Protein AF-W2N9M9-F1 (afdb_monomer)

InterPro domains:
  IPR059861 BZIP transcription factor, 1 C-terminal domain [PF27643] (113-166)

Solvent-accessible surface area (backbone atoms only — not comparable to full-atom values): 10444 Å² total; per-residue (Å²): 139,84,82,80,78,59,73,66,58,60,53,52,51,52,52,51,52,50,51,51,51,51,52,51,50,55,53,50,50,54,53,50,50,51,50,51,52,52,51,51,51,50,56,50,50,53,52,51,50,52,49,52,54,48,53,56,49,54,51,52,50,54,53,50,52,52,51,50,54,53,46,52,56,51,50,54,50,50,53,52,52,50,53,52,51,52,51,52,50,53,50,52,51,50,52,50,51,54,54,71,71,48,80,89,60,54,74,64,54,52,51,50,50,52,52,56,48,48,51,66,63,37,67,82,46,86,46,82,95,46,38,75,57,44,47,51,50,49,58,74,72,46,50,75,77,39,73,58,98,90,42,64,24,38,66,46,51,49,50,50,54,52,50,51,46,60,55,50,63,75,62,64,75,65,78,77,72,79,74,78,72,133

Sequence (182 aa):
MAVVATPDCCFQELQSALAQAKAQVVATTNVVEKRAVRAMKKRLQDRLYQRKHRAKREYKIRSLEHDVQTLETKIARLYLDLNRRKAAVANAETQRQQQLQRPNGSLQDHARSLVMQFFRVYQNGYSLPFSGLQERFLRSILTTDVEGVDLRGADAFVQQWRLYDQHFAQYVLEPQIWKTQD

Secondary structure (DSSP, 8-state):
------HHHHHHHHHHHHHHHHHHHHHHHHHHHHHHHHHHHHHHHHHHHHHHHHHHHHHHHHHHHHHHHHHHHHHHHHHHHHHHHHHHHHHHHHHHHHHHHS-S--HHHHHHHHHHHHHHHSBTBS-GGGHHHHHHHHHHHS-TT-B-SS-BSHHHHHHHHHHHHHHHHHTT----------

pLDDT: mean 81.27, std 15.58, range [38.25, 98.5]

Structure (mmCIF, N/CA/C/O backbone):
data_AF-W2N9M9-F1
#
_entry.id   AF-W2N9M9-F1
#
loop_
_atom_site.group_PDB
_atom_site.id
_atom_site.type_symbol
_atom_site.label_atom_id
_atom_site.label_alt_id
_atom_site.label_comp_id
_atom_site.label_asym_id
_atom_site.label_entity_id
_atom_site.label_seq_id
_atom_site.pdbx_PDB_ins_code
_atom_site.Cartn_x
_atom_site.Cartn_y
_atom_site.Cartn_z
_atom_site.occupancy
_atom_site.B_iso_or_equiv
_atom_site.auth_seq_id
_atom_site.auth_comp_id
_atom_site.auth_asym_id
_atom_site.auth_atom_id
_atom_site.pdbx_PDB_model_num
ATOM 1 N N . MET A 1 1 ? 69.751 8.094 -89.895 1.00 38.25 1 MET A N 1
ATOM 2 C CA . MET A 1 1 ? 68.553 7.250 -90.080 1.00 38.25 1 MET A CA 1
ATOM 3 C C . MET A 1 1 ? 67.502 7.710 -89.086 1.00 38.25 1 MET A C 1
ATOM 5 O O . MET A 1 1 ? 67.652 7.441 -87.904 1.00 38.25 1 MET A O 1
ATOM 9 N N . ALA A 1 2 ? 66.521 8.493 -89.534 1.00 41.75 2 ALA A N 1
ATOM 10 C CA . ALA A 1 2 ? 65.407 8.927 -88.695 1.00 41.75 2 ALA A CA 1
ATOM 11 C C . ALA A 1 2 ? 64.256 7.941 -88.915 1.00 41.75 2 ALA A C 1
ATOM 13 O O . ALA A 1 2 ? 63.704 7.872 -90.011 1.00 41.75 2 ALA A O 1
ATOM 14 N N . VAL A 1 3 ? 63.964 7.120 -87.906 1.00 48.75 3 VAL A N 1
ATOM 15 C CA . VAL A 1 3 ? 62.831 6.193 -87.937 1.00 48.75 3 VAL A CA 1
ATOM 16 C C . VAL A 1 3 ? 61.566 7.034 -87.801 1.00 48.75 3 VAL A C 1
ATOM 18 O O . VAL A 1 3 ? 61.303 7.609 -86.747 1.00 48.75 3 VAL A O 1
ATOM 21 N N . VAL A 1 4 ? 60.824 7.157 -88.899 1.00 49.50 4 VAL A N 1
ATOM 22 C CA . VAL A 1 4 ? 59.497 7.773 -88.927 1.00 49.50 4 VAL A CA 1
ATOM 23 C C . VAL A 1 4 ? 58.569 6.848 -88.148 1.00 49.50 4 VAL A C 1
ATOM 25 O O . VAL A 1 4 ? 58.193 5.785 -88.636 1.00 49.50 4 VAL A O 1
ATOM 28 N N . ALA A 1 5 ? 58.260 7.218 -86.906 1.00 52.81 5 ALA A N 1
ATOM 29 C CA . ALA A 1 5 ? 57.258 6.525 -86.114 1.00 52.81 5 ALA A CA 1
ATOM 30 C C . AL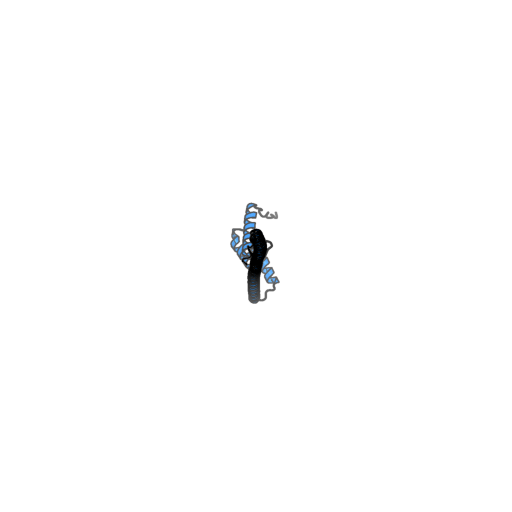A A 1 5 ? 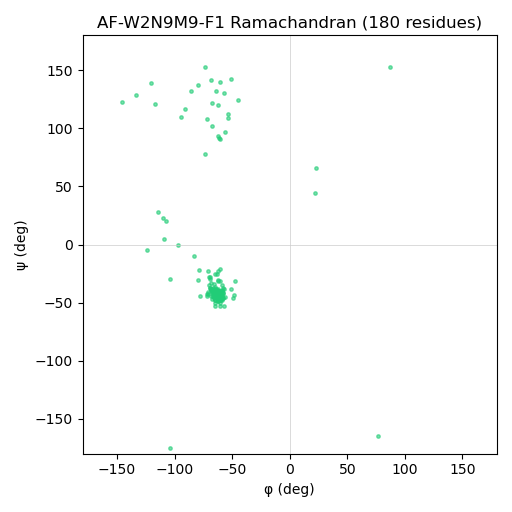55.904 6.649 -86.826 1.00 52.81 5 ALA A C 1
ATOM 32 O O . ALA A 1 5 ? 55.418 7.750 -87.088 1.00 52.81 5 ALA A O 1
ATOM 33 N N . THR A 1 6 ? 55.323 5.507 -87.185 1.00 54.84 6 THR A N 1
ATOM 34 C CA . THR A 1 6 ? 54.016 5.422 -87.834 1.00 54.84 6 THR A CA 1
ATOM 35 C C . THR A 1 6 ? 52.923 5.944 -86.891 1.00 54.84 6 THR A C 1
ATOM 37 O O . THR A 1 6 ? 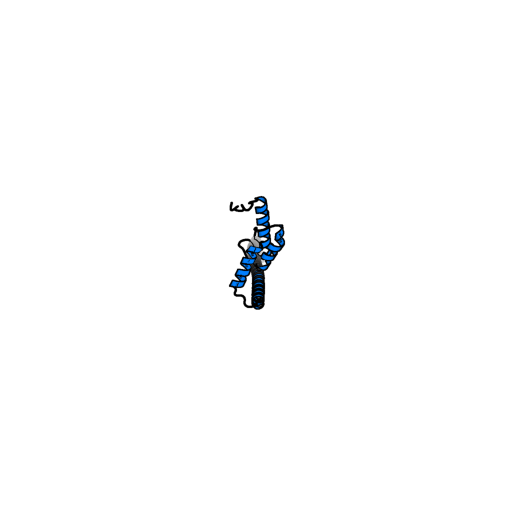52.876 5.508 -85.736 1.00 54.84 6 THR A O 1
ATOM 40 N N . PRO A 1 7 ? 52.022 6.830 -87.358 1.00 56.97 7 PRO A N 1
ATOM 41 C CA . PRO A 1 7 ? 51.008 7.487 -86.523 1.00 56.97 7 PRO A CA 1
ATOM 42 C C . PRO A 1 7 ? 50.031 6.514 -85.837 1.00 56.97 7 PRO A C 1
ATOM 44 O O . PRO A 1 7 ? 49.472 6.842 -84.791 1.00 56.97 7 PRO A O 1
ATOM 47 N N . ASP A 1 8 ? 49.892 5.294 -86.359 1.00 58.53 8 ASP A N 1
ATOM 48 C CA . ASP A 1 8 ? 49.025 4.253 -85.797 1.00 58.53 8 ASP A CA 1
ATOM 49 C C . ASP A 1 8 ? 49.531 3.687 -84.457 1.00 58.53 8 ASP A C 1
ATOM 51 O O . ASP A 1 8 ? 48.730 3.294 -83.607 1.00 58.53 8 ASP A O 1
ATOM 55 N N . CYS A 1 9 ? 50.848 3.705 -84.211 1.00 58.50 9 CYS A N 1
ATOM 56 C CA . CYS A 1 9 ? 51.425 3.142 -82.985 1.00 58.50 9 CYS A CA 1
ATOM 57 C C . CY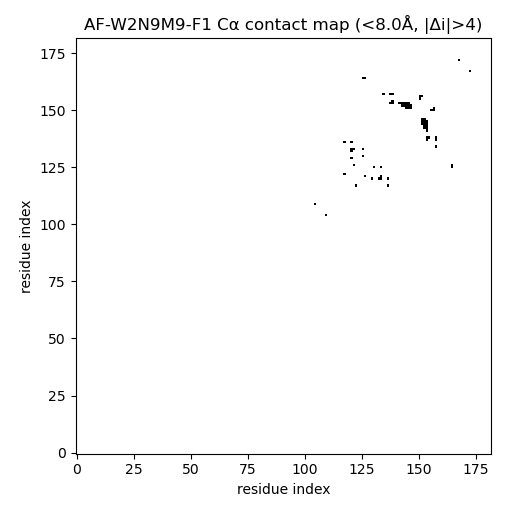S A 1 9 ? 51.107 4.012 -81.756 1.00 58.50 9 CYS A C 1
ATOM 59 O O . CYS A 1 9 ? 50.683 3.502 -80.718 1.00 58.50 9 CYS A O 1
ATOM 61 N N . CYS A 1 10 ? 51.209 5.340 -81.894 1.00 60.34 10 CYS A N 1
ATOM 62 C CA . CYS A 1 10 ? 50.848 6.272 -80.820 1.00 60.34 10 CYS A CA 1
ATOM 63 C C . CYS A 1 10 ? 49.349 6.231 -80.496 1.00 60.34 10 CYS A C 1
ATOM 65 O O . CYS A 1 10 ? 48.957 6.382 -79.339 1.00 60.34 10 CYS A O 1
ATOM 67 N N . PHE A 1 11 ? 48.494 6.010 -81.496 1.00 69.19 11 PHE A N 1
ATOM 68 C CA . PHE A 1 11 ? 47.055 5.904 -81.275 1.00 69.19 11 PHE A CA 1
ATOM 69 C C . PHE A 1 11 ? 46.686 4.640 -80.481 1.00 69.19 11 PHE A C 1
ATOM 71 O O . PHE A 1 11 ? 45.860 4.699 -79.567 1.00 69.19 11 PHE A O 1
ATOM 78 N N . GLN A 1 12 ? 47.340 3.510 -80.761 1.00 75.06 12 GLN A N 1
ATOM 79 C CA . GLN A 1 12 ? 47.109 2.249 -80.052 1.00 75.06 12 GLN A CA 1
ATOM 80 C C . GLN A 1 12 ? 47.626 2.275 -78.600 1.00 75.06 12 GLN A C 1
ATOM 82 O O . GLN A 1 12 ? 46.981 1.732 -77.695 1.00 75.06 12 GLN A O 1
ATOM 87 N N . GLU A 1 13 ? 48.740 2.963 -78.344 1.00 75.06 13 GLU A N 1
ATOM 88 C CA . GLU A 1 13 ? 49.244 3.222 -76.989 1.00 75.06 13 GLU A CA 1
ATOM 89 C C . GLU A 1 13 ? 48.288 4.108 -76.183 1.00 75.06 13 GLU A C 1
ATOM 91 O O . GLU A 1 13 ? 47.969 3.790 -75.036 1.00 75.06 13 GLU A O 1
ATOM 96 N N . LEU A 1 14 ? 47.750 5.168 -76.797 1.00 75.62 14 LEU A N 1
ATOM 97 C CA . LEU A 1 14 ? 46.754 6.040 -76.167 1.00 75.62 14 LEU A CA 1
ATOM 98 C C . LEU A 1 14 ? 45.463 5.288 -75.825 1.00 75.62 14 LEU A C 1
ATOM 100 O O . LEU A 1 14 ? 44.918 5.466 -74.734 1.00 75.62 14 LEU A O 1
ATOM 104 N N . GLN A 1 15 ? 44.985 4.412 -76.713 1.00 80.06 15 GLN A N 1
ATOM 105 C CA . GLN A 1 15 ? 43.820 3.568 -76.431 1.00 80.06 15 GLN A CA 1
ATOM 106 C C . GLN A 1 15 ? 44.079 2.584 -75.285 1.00 80.06 15 GLN A C 1
ATOM 108 O O . GLN A 1 15 ? 43.217 2.402 -74.421 1.00 80.06 15 GLN A O 1
ATOM 113 N N . SER A 1 16 ? 45.272 1.989 -75.241 1.00 78.81 16 SER A N 1
ATOM 114 C CA . SER A 1 16 ? 45.671 1.056 -74.183 1.00 78.81 16 SER A CA 1
ATOM 115 C C . SER A 1 16 ? 45.802 1.759 -72.828 1.00 78.81 16 SER A C 1
ATOM 117 O O . SER A 1 16 ? 45.265 1.278 -71.827 1.00 78.81 16 SER A O 1
ATOM 119 N N . ALA A 1 17 ? 46.424 2.941 -72.796 1.00 79.75 17 ALA A N 1
ATOM 120 C CA . ALA A 1 17 ? 46.526 3.777 -71.601 1.00 79.75 17 ALA A CA 1
ATOM 121 C C . ALA A 1 17 ? 45.143 4.226 -71.101 1.00 79.75 17 ALA A C 1
ATOM 123 O O . ALA A 1 17 ? 44.863 4.194 -69.902 1.00 79.75 17 ALA A O 1
ATOM 124 N N . LEU A 1 18 ? 44.236 4.576 -72.015 1.00 82.69 18 LEU A N 1
ATOM 125 C CA . LEU A 1 18 ? 42.866 4.963 -71.687 1.00 82.69 18 LEU A CA 1
ATOM 126 C C . LEU A 1 18 ? 42.044 3.785 -71.141 1.00 82.69 18 LEU A C 1
ATOM 128 O O . LEU A 1 18 ? 41.273 3.962 -70.195 1.00 82.69 18 LEU A O 1
ATOM 132 N N . ALA A 1 19 ? 42.216 2.577 -71.683 1.00 83.56 19 ALA A N 1
ATOM 133 C CA . ALA A 1 19 ? 41.579 1.368 -71.163 1.00 83.56 19 ALA A CA 1
ATOM 134 C C . ALA A 1 19 ? 42.087 1.012 -69.754 1.00 83.56 19 ALA A C 1
ATOM 136 O O . ALA A 1 19 ? 41.284 0.705 -68.868 1.00 83.56 19 ALA A O 1
ATOM 137 N N . GLN A 1 20 ? 43.396 1.125 -69.515 1.00 82.75 20 GLN A N 1
ATOM 138 C CA . GLN A 1 20 ? 43.995 0.919 -68.193 1.00 82.75 20 GLN A CA 1
ATOM 139 C C . GLN A 1 20 ? 43.522 1.967 -67.179 1.00 82.75 20 GLN A C 1
ATOM 141 O O . GLN A 1 20 ? 43.113 1.604 -66.075 1.00 82.75 20 GLN A O 1
ATOM 146 N N . ALA A 1 21 ? 43.477 3.246 -67.564 1.00 77.06 21 ALA A N 1
ATOM 147 C CA . ALA A 1 21 ? 42.958 4.318 -66.717 1.00 77.06 21 ALA A CA 1
ATOM 148 C C . ALA A 1 21 ? 41.486 4.082 -66.345 1.00 77.06 21 ALA A C 1
ATOM 150 O O . ALA A 1 21 ? 41.114 4.193 -65.176 1.00 77.06 21 ALA A O 1
ATOM 151 N N . LYS A 1 22 ? 40.648 3.667 -67.306 1.00 81.75 22 LYS A N 1
ATOM 152 C CA . LYS A 1 22 ? 39.248 3.294 -67.042 1.00 81.75 22 LYS A CA 1
ATOM 153 C C . LYS A 1 22 ? 39.140 2.123 -66.064 1.00 81.75 22 LYS A C 1
ATOM 155 O O . LYS A 1 22 ? 38.362 2.203 -65.116 1.00 81.75 22 LYS A O 1
ATOM 160 N N . ALA A 1 23 ? 39.927 1.063 -66.250 1.00 81.19 23 ALA A N 1
ATOM 161 C CA . ALA A 1 23 ? 39.924 -0.091 -65.350 1.00 81.19 23 ALA A CA 1
ATOM 162 C C . ALA A 1 23 ? 40.371 0.283 -63.924 1.00 81.19 23 ALA A C 1
ATOM 164 O O . ALA A 1 23 ? 39.769 -0.161 -62.944 1.00 81.19 23 ALA A O 1
ATOM 165 N N . GLN A 1 24 ? 41.378 1.150 -63.798 1.00 77.44 24 GLN A N 1
ATOM 166 C CA . GLN A 1 24 ? 41.886 1.631 -62.514 1.00 77.44 24 GLN A CA 1
ATOM 167 C C . GLN A 1 24 ? 40.874 2.536 -61.793 1.00 77.44 24 GLN A C 1
ATOM 169 O O . GLN A 1 24 ? 40.671 2.392 -60.584 1.00 77.44 24 GLN A O 1
ATOM 174 N N . VAL A 1 25 ? 40.176 3.415 -62.519 1.00 75.38 25 VAL A N 1
ATOM 175 C CA . VAL A 1 25 ? 39.080 4.228 -61.965 1.00 75.38 25 VAL A CA 1
ATOM 176 C C . VAL A 1 25 ? 37.943 3.330 -61.478 1.00 75.38 25 VAL A C 1
ATOM 178 O O . VAL A 1 25 ? 37.527 3.439 -60.331 1.00 75.38 25 VAL A O 1
ATOM 181 N N . VAL A 1 26 ? 37.496 2.360 -62.278 1.00 80.12 26 VAL A N 1
ATOM 182 C CA . VAL A 1 26 ? 36.429 1.428 -61.868 1.00 80.12 26 VAL A CA 1
ATOM 183 C C . VAL A 1 26 ? 36.829 0.612 -60.631 1.00 80.12 26 VAL A C 1
ATOM 185 O O . VAL A 1 26 ? 36.030 0.453 -59.704 1.00 80.12 26 VAL A O 1
ATOM 188 N N . ALA A 1 27 ? 38.069 0.121 -60.572 1.00 76.19 27 ALA A N 1
ATOM 189 C CA . ALA A 1 27 ? 38.565 -0.635 -59.425 1.00 76.19 27 ALA A CA 1
ATOM 190 C C . ALA A 1 27 ? 38.644 0.225 -58.151 1.00 76.19 27 ALA A C 1
ATOM 192 O O . ALA A 1 27 ? 38.239 -0.224 -57.075 1.00 76.19 27 ALA A O 1
ATOM 193 N N . THR A 1 28 ? 39.119 1.467 -58.262 1.00 76.06 28 THR A N 1
ATOM 194 C CA . THR A 1 28 ? 39.213 2.390 -57.121 1.00 76.06 28 THR A CA 1
ATOM 195 C C . THR A 1 28 ? 37.834 2.813 -56.621 1.00 76.06 28 THR A C 1
ATOM 197 O O . THR A 1 28 ? 37.591 2.727 -55.415 1.00 76.06 28 THR A O 1
ATOM 200 N N . THR A 1 29 ? 36.897 3.145 -57.513 1.00 77.31 29 THR A N 1
ATOM 201 C CA . THR A 1 29 ? 35.509 3.472 -57.151 1.00 77.31 29 THR A CA 1
ATOM 202 C C . THR A 1 29 ? 34.829 2.304 -56.432 1.00 77.31 29 THR A C 1
ATOM 204 O O . THR A 1 29 ? 34.284 2.490 -55.346 1.00 77.31 29 THR A O 1
ATOM 207 N N . ASN A 1 30 ? 34.971 1.071 -56.930 1.00 87.19 30 ASN A N 1
ATOM 208 C CA . ASN A 1 30 ? 34.404 -0.127 -56.296 1.00 87.19 30 ASN A CA 1
ATOM 209 C C . ASN A 1 30 ? 34.968 -0.363 -54.876 1.00 87.19 30 ASN A C 1
ATOM 211 O O . ASN A 1 30 ? 34.241 -0.712 -53.941 1.00 87.19 30 ASN A O 1
ATOM 215 N N . VAL A 1 31 ? 36.270 -0.135 -54.669 1.00 89.25 31 VAL A N 1
ATOM 216 C CA . VAL A 1 31 ? 36.892 -0.237 -53.337 1.00 89.25 31 VAL A CA 1
ATOM 217 C C . VAL A 1 31 ? 36.388 0.861 -52.394 1.00 89.25 31 VAL A C 1
ATOM 219 O O . VAL A 1 31 ? 36.114 0.578 -51.222 1.00 89.25 31 VAL A O 1
ATOM 222 N N . VAL A 1 32 ? 36.244 2.096 -52.878 1.00 89.38 32 VAL A N 1
ATOM 223 C CA . VAL A 1 32 ? 35.736 3.232 -52.093 1.00 89.38 32 VAL A CA 1
ATOM 224 C C . VAL A 1 32 ? 34.273 3.019 -51.701 1.00 89.38 32 VAL A C 1
ATOM 226 O O . VAL A 1 32 ? 33.937 3.150 -50.522 1.00 89.38 32 VAL A O 1
ATOM 229 N N . GLU A 1 33 ? 33.424 2.589 -52.632 1.00 89.19 33 GLU A N 1
ATOM 230 C CA . GLU A 1 33 ? 32.018 2.258 -52.379 1.00 89.19 33 GLU A CA 1
ATOM 231 C C . GLU A 1 33 ? 31.881 1.135 -51.346 1.00 89.19 33 GLU A C 1
ATOM 233 O O . GLU A 1 33 ? 31.142 1.265 -50.367 1.00 89.19 33 GLU A O 1
ATOM 238 N N . LYS A 1 34 ? 32.669 0.058 -51.470 1.00 90.56 34 LYS A N 1
ATOM 239 C CA . LYS A 1 34 ? 32.697 -1.026 -50.473 1.00 90.56 34 LYS A CA 1
ATOM 240 C C . LYS A 1 34 ? 33.093 -0.529 -49.083 1.00 90.56 34 LYS A C 1
ATOM 242 O O . LYS A 1 34 ? 32.517 -0.975 -48.087 1.00 90.56 34 LYS A O 1
ATOM 247 N N . ARG A 1 35 ? 34.065 0.386 -48.981 1.00 92.25 35 ARG A N 1
ATOM 248 C CA . ARG A 1 35 ? 34.450 1.004 -47.698 1.00 92.25 35 ARG A CA 1
ATOM 249 C C . ARG A 1 35 ? 33.322 1.873 -47.140 1.00 92.25 35 ARG A C 1
ATOM 251 O O . ARG A 1 35 ? 33.025 1.760 -45.950 1.00 92.25 35 ARG A O 1
ATOM 258 N N . ALA A 1 36 ? 32.660 2.666 -47.981 1.00 92.69 36 ALA A N 1
ATOM 259 C CA . ALA A 1 36 ? 31.527 3.500 -47.585 1.00 92.69 36 ALA A CA 1
ATOM 260 C C . ALA A 1 36 ? 30.352 2.657 -47.059 1.00 92.69 36 ALA A C 1
ATOM 262 O O . ALA A 1 36 ? 29.839 2.927 -45.970 1.00 92.69 36 ALA A O 1
ATOM 263 N N . VAL A 1 37 ? 29.996 1.571 -47.753 1.00 92.50 37 VAL A N 1
ATOM 264 C CA . VAL A 1 37 ? 28.943 0.632 -47.326 1.00 92.50 37 VAL A CA 1
ATOM 265 C C . VAL A 1 37 ? 29.292 -0.027 -45.989 1.00 92.50 37 VAL A C 1
ATOM 267 O O . VAL A 1 37 ? 28.450 -0.092 -45.090 1.00 92.50 37 VAL A O 1
ATOM 270 N N . ARG A 1 38 ? 30.542 -0.473 -45.796 1.00 94.69 38 ARG A N 1
ATOM 271 C CA . ARG A 1 38 ? 30.994 -1.048 -44.513 1.00 94.69 38 ARG A CA 1
ATOM 272 C C . ARG A 1 38 ? 30.927 -0.032 -43.373 1.00 94.69 38 ARG A C 1
ATOM 274 O O . ARG A 1 38 ? 30.454 -0.370 -42.287 1.00 94.69 38 ARG A O 1
ATOM 281 N N . ALA A 1 39 ? 31.351 1.209 -43.614 1.00 95.31 39 ALA A N 1
ATOM 282 C CA . ALA A 1 39 ? 31.263 2.282 -42.628 1.00 95.31 39 ALA A CA 1
ATOM 283 C C . ALA A 1 39 ? 29.802 2.602 -42.270 1.00 95.31 39 ALA A C 1
ATOM 285 O O . ALA A 1 39 ? 29.469 2.735 -41.091 1.00 95.31 39 ALA A O 1
ATOM 286 N N . MET A 1 40 ? 28.909 2.658 -43.262 1.00 94.31 40 MET A N 1
ATOM 287 C CA . MET A 1 40 ? 27.478 2.876 -43.047 1.00 94.31 40 MET A CA 1
ATOM 288 C C . MET A 1 40 ? 26.834 1.732 -42.255 1.00 94.31 40 MET A C 1
ATOM 290 O O . MET A 1 40 ? 26.093 1.993 -41.305 1.00 94.31 40 MET A O 1
ATOM 294 N N . LYS A 1 41 ? 27.177 0.476 -42.572 1.00 94.94 41 LYS A N 1
ATOM 295 C CA . LYS A 1 41 ? 26.733 -0.707 -41.820 1.00 94.94 41 LYS A CA 1
ATOM 296 C C . LYS A 1 41 ? 27.165 -0.634 -40.356 1.00 94.94 41 LYS A C 1
ATOM 298 O O . LYS A 1 41 ? 26.326 -0.814 -39.475 1.00 94.94 41 LYS A O 1
ATOM 303 N N . LYS A 1 42 ? 28.437 -0.315 -40.089 1.00 95.12 42 LYS A N 1
ATOM 304 C CA . LYS A 1 42 ? 28.954 -0.160 -38.720 1.00 95.12 42 LYS A CA 1
ATOM 305 C C . LYS A 1 42 ? 28.204 0.940 -37.962 1.00 95.12 42 LYS A C 1
ATOM 307 O O . LYS A 1 42 ? 27.688 0.691 -36.881 1.00 95.12 42 LYS A O 1
ATOM 312 N N . ARG A 1 43 ? 28.014 2.115 -38.579 1.00 96.12 43 ARG A N 1
ATOM 313 C CA . ARG A 1 43 ? 27.235 3.222 -37.987 1.00 96.12 43 ARG A CA 1
ATOM 314 C C . ARG A 1 43 ? 25.790 2.834 -37.664 1.00 96.12 43 ARG A C 1
ATOM 316 O O . ARG A 1 43 ? 25.213 3.359 -36.712 1.00 96.12 43 ARG A O 1
ATOM 323 N N . LEU A 1 44 ? 25.162 1.985 -38.477 1.00 96.81 44 LEU A N 1
ATOM 324 C CA . LEU A 1 44 ? 23.807 1.502 -38.210 1.00 96.81 44 LEU A CA 1
ATOM 325 C C . LEU A 1 44 ? 23.792 0.513 -37.037 1.00 96.81 44 LEU A C 1
ATOM 327 O O . LEU A 1 44 ? 22.948 0.639 -36.151 1.00 96.81 44 LEU A O 1
ATOM 331 N N . GLN A 1 45 ? 24.742 -0.423 -37.005 1.00 96.50 45 GLN A N 1
ATOM 332 C CA . GLN A 1 45 ? 24.899 -1.372 -35.901 1.00 96.50 45 GLN A CA 1
ATOM 333 C C . GLN A 1 45 ? 25.149 -0.653 -34.572 1.00 96.50 45 GLN A C 1
ATOM 335 O O . GLN A 1 45 ? 24.453 -0.937 -33.598 1.00 96.50 45 GLN A O 1
ATOM 340 N N . ASP A 1 46 ? 26.044 0.337 -34.551 1.00 96.81 46 ASP A N 1
ATOM 341 C CA . ASP A 1 46 ? 26.334 1.136 -33.356 1.00 96.81 46 ASP A CA 1
ATOM 342 C C . ASP A 1 46 ? 25.078 1.876 -32.864 1.00 96.81 46 ASP A C 1
ATOM 344 O O . ASP A 1 46 ? 24.764 1.864 -31.671 1.00 96.81 46 ASP A O 1
ATOM 348 N N . ARG A 1 47 ? 24.285 2.450 -33.783 1.00 97.12 47 ARG A N 1
ATOM 349 C CA . ARG A 1 47 ? 23.007 3.100 -33.442 1.00 97.12 47 ARG A CA 1
ATOM 350 C C . ARG A 1 47 ? 21.998 2.127 -32.829 1.00 97.12 47 ARG A C 1
ATOM 352 O O . ARG A 1 47 ? 21.356 2.468 -31.833 1.00 97.12 47 ARG A O 1
ATOM 359 N N . LEU A 1 48 ? 21.849 0.931 -33.397 1.00 97.19 48 LEU A N 1
ATOM 360 C CA . LEU A 1 48 ? 20.950 -0.098 -32.863 1.00 97.19 48 LEU A CA 1
ATOM 361 C C . LEU A 1 48 ? 21.418 -0.596 -31.494 1.00 97.19 48 LEU A C 1
ATOM 363 O O . LEU A 1 48 ? 20.606 -0.714 -30.574 1.00 97.19 48 LEU A O 1
ATOM 367 N N . TYR A 1 49 ? 22.722 -0.814 -31.331 1.00 97.38 49 TYR A N 1
ATOM 368 C CA . TYR A 1 49 ? 23.316 -1.220 -30.062 1.00 97.38 49 TYR A CA 1
ATOM 369 C C . TYR A 1 49 ? 23.056 -0.182 -28.964 1.00 97.38 49 TYR A C 1
ATOM 371 O O . TYR A 1 49 ? 22.566 -0.523 -27.888 1.00 97.38 49 TYR A O 1
ATOM 379 N N . GLN A 1 50 ? 23.274 1.103 -29.256 1.00 97.56 50 GLN A N 1
ATOM 380 C CA . GLN A 1 50 ? 22.991 2.191 -28.318 1.00 97.56 50 GLN A CA 1
ATOM 381 C C . GLN A 1 50 ? 21.502 2.300 -27.965 1.00 97.56 50 GLN A C 1
ATOM 383 O O . GLN A 1 50 ? 21.164 2.570 -26.811 1.00 97.56 50 GLN A O 1
ATOM 388 N N . ARG A 1 51 ? 20.594 2.098 -28.932 1.00 97.31 51 ARG A N 1
ATOM 389 C CA . ARG A 1 51 ? 19.143 2.050 -28.667 1.00 97.31 51 ARG A CA 1
ATOM 390 C C . ARG A 1 51 ? 18.790 0.892 -27.737 1.00 97.31 51 ARG A C 1
ATOM 392 O O . ARG A 1 51 ? 18.146 1.124 -26.720 1.00 97.31 51 ARG A O 1
ATOM 399 N N . LYS A 1 52 ? 19.284 -0.318 -28.017 1.00 97.25 52 LYS A N 1
ATOM 400 C CA . LYS A 1 52 ? 19.080 -1.497 -27.160 1.00 97.25 52 LYS A CA 1
ATOM 401 C C . LYS A 1 52 ? 19.630 -1.274 -25.750 1.00 97.25 52 LYS A C 1
ATOM 403 O O . LYS A 1 52 ? 18.975 -1.620 -24.772 1.00 97.25 52 LYS A O 1
ATOM 408 N N . HIS A 1 53 ? 20.812 -0.670 -25.636 1.00 97.44 53 HIS A N 1
ATOM 409 C CA . HIS A 1 53 ? 21.434 -0.384 -24.345 1.00 97.44 53 HIS A CA 1
ATOM 410 C C . HIS A 1 53 ? 20.650 0.660 -23.533 1.00 97.44 53 HIS A C 1
ATOM 412 O O . HIS A 1 53 ? 20.530 0.530 -22.316 1.00 97.44 53 HIS A O 1
ATOM 418 N N . ARG A 1 54 ? 20.086 1.686 -24.188 1.00 97.69 54 ARG A N 1
ATOM 419 C CA . ARG A 1 54 ? 19.167 2.643 -23.545 1.00 97.69 54 ARG A CA 1
ATOM 420 C C . ARG A 1 54 ? 17.880 1.964 -23.085 1.00 97.69 54 ARG A C 1
ATOM 422 O O . ARG A 1 54 ? 17.588 2.024 -21.899 1.00 97.69 54 ARG A O 1
ATOM 429 N N . ALA A 1 55 ? 17.220 1.208 -23.961 1.00 97.69 55 ALA A N 1
ATOM 430 C CA . ALA A 1 55 ? 15.996 0.484 -23.621 1.00 97.69 55 ALA A CA 1
ATOM 431 C C . ALA A 1 55 ? 16.192 -0.491 -22.444 1.00 97.69 55 ALA A C 1
ATOM 433 O O . ALA A 1 55 ? 15.366 -0.550 -21.540 1.00 97.69 55 ALA A O 1
ATOM 434 N N . LYS A 1 56 ? 17.320 -1.219 -22.399 1.00 98.06 56 LYS A N 1
ATOM 435 C CA . LYS A 1 56 ? 17.642 -2.118 -21.276 1.00 98.06 56 LYS A CA 1
ATOM 436 C C . LYS A 1 56 ? 17.827 -1.357 -19.958 1.00 98.06 56 LYS A C 1
ATOM 438 O O . LYS A 1 56 ? 17.401 -1.844 -18.914 1.00 98.06 56 LYS A O 1
ATOM 443 N N . ARG A 1 57 ? 18.461 -0.179 -20.000 1.00 98.06 57 ARG A N 1
ATOM 444 C CA . ARG A 1 57 ? 18.620 0.686 -18.821 1.00 98.06 57 ARG A CA 1
ATOM 445 C C . ARG A 1 57 ? 17.283 1.254 -18.357 1.00 98.06 57 ARG A C 1
ATOM 447 O O . ARG A 1 57 ? 16.984 1.145 -17.178 1.00 98.06 57 ARG A O 1
ATOM 454 N N . GLU A 1 58 ? 16.467 1.771 -19.269 1.00 98.00 58 GLU A N 1
ATOM 455 C CA . GLU A 1 58 ? 15.125 2.286 -18.962 1.00 98.00 58 GLU A CA 1
ATOM 456 C C . GLU A 1 58 ? 14.225 1.205 -18.357 1.00 98.00 58 GLU A C 1
ATOM 458 O O . GLU A 1 58 ? 13.583 1.444 -17.341 1.00 98.00 58 GLU A O 1
ATOM 463 N N . TYR A 1 59 ? 14.237 -0.008 -18.917 1.00 98.12 59 TYR A N 1
ATOM 464 C CA . TYR A 1 59 ? 13.524 -1.146 -18.338 1.00 98.12 59 TYR A CA 1
ATOM 465 C C . TYR A 1 59 ? 13.984 -1.438 -16.904 1.00 98.12 59 TYR A C 1
ATOM 467 O O . TYR A 1 59 ? 13.161 -1.629 -16.012 1.00 98.12 59 TYR A O 1
ATOM 475 N N . LYS A 1 60 ? 15.303 -1.451 -16.665 1.00 98.19 60 LYS A N 1
ATOM 476 C CA . LYS A 1 60 ? 15.858 -1.710 -15.331 1.00 98.19 60 LYS A CA 1
ATOM 477 C C . LYS A 1 60 ?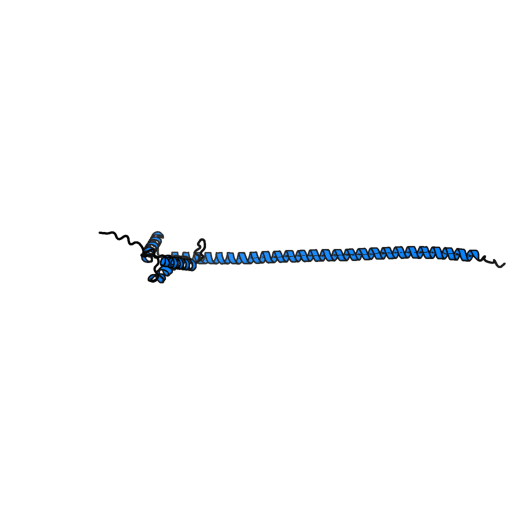 15.471 -0.617 -14.334 1.00 98.19 60 LYS A C 1
ATOM 479 O O . LYS A 1 60 ? 15.140 -0.955 -13.206 1.00 98.19 60 LYS A O 1
ATOM 484 N N . ILE A 1 61 ? 15.490 0.649 -14.751 1.00 98.31 61 ILE A N 1
ATOM 485 C CA . ILE A 1 61 ? 15.055 1.784 -13.928 1.00 98.31 61 ILE A CA 1
ATOM 486 C C . ILE A 1 61 ? 13.584 1.613 -13.547 1.00 98.31 61 ILE A C 1
ATOM 488 O O . ILE A 1 61 ? 13.287 1.552 -12.362 1.00 98.31 61 ILE A O 1
ATOM 492 N N . ARG A 1 62 ? 12.694 1.391 -14.523 1.00 98.31 62 ARG A N 1
ATOM 493 C CA . ARG A 1 62 ? 11.257 1.188 -14.263 1.00 98.31 62 ARG A CA 1
ATOM 494 C C . ARG A 1 62 ? 10.976 -0.003 -13.347 1.00 98.31 62 ARG A C 1
ATOM 496 O O . ARG A 1 62 ? 10.109 0.070 -12.486 1.00 98.31 62 ARG A O 1
ATOM 503 N N . SER A 1 63 ? 11.710 -1.103 -13.523 1.00 98.19 63 SER A N 1
ATOM 504 C CA . SER A 1 63 ? 11.609 -2.274 -12.645 1.00 98.19 63 SER A CA 1
ATOM 505 C C . SER A 1 63 ? 11.992 -1.928 -11.207 1.00 98.19 63 SER A C 1
ATOM 507 O O . SER A 1 63 ? 11.273 -2.299 -10.289 1.00 98.19 63 SER A O 1
ATOM 509 N N . LEU A 1 64 ? 13.098 -1.206 -11.008 1.00 98.44 64 LEU A N 1
ATOM 510 C CA . LEU A 1 64 ? 13.542 -0.804 -9.673 1.00 98.44 64 LEU A CA 1
ATOM 511 C C . LEU A 1 64 ? 12.593 0.218 -9.038 1.00 98.44 64 LEU A C 1
ATOM 513 O O . LEU A 1 64 ? 12.321 0.122 -7.849 1.00 98.44 64 LEU A O 1
ATOM 517 N N . GLU A 1 65 ? 12.059 1.160 -9.814 1.00 98.31 65 GLU A N 1
ATOM 518 C CA . GLU A 1 65 ? 11.037 2.106 -9.348 1.00 98.31 65 GLU A CA 1
ATOM 519 C C . GLU A 1 65 ? 9.790 1.370 -8.844 1.00 98.31 65 GLU A C 1
ATOM 521 O O . GLU A 1 65 ? 9.281 1.676 -7.766 1.00 98.31 65 GLU A O 1
ATOM 526 N N . HIS A 1 66 ? 9.335 0.353 -9.580 1.00 98.38 66 HIS A N 1
ATOM 527 C CA . HIS A 1 66 ? 8.213 -0.483 -9.159 1.00 98.38 66 HIS A CA 1
ATOM 528 C C . HIS A 1 66 ? 8.513 -1.269 -7.872 1.00 98.38 66 HIS A C 1
ATOM 530 O O . HIS A 1 66 ? 7.666 -1.342 -6.976 1.00 98.38 66 HIS A O 1
ATOM 536 N N . ASP A 1 67 ? 9.720 -1.827 -7.750 1.00 98.31 67 ASP A N 1
ATOM 537 C CA . ASP A 1 67 ? 10.147 -2.548 -6.548 1.00 98.31 67 ASP A CA 1
ATOM 538 C C . ASP A 1 67 ? 10.201 -1.616 -5.327 1.00 98.31 67 ASP A C 1
ATOM 540 O O . ASP A 1 67 ? 9.712 -1.981 -4.257 1.00 98.31 67 ASP A O 1
ATOM 544 N N . VAL A 1 68 ? 10.728 -0.395 -5.485 1.00 98.50 68 VAL A N 1
ATOM 545 C CA . VAL A 1 68 ? 10.766 0.625 -4.423 1.00 98.50 68 VAL A CA 1
ATOM 546 C C . VAL A 1 68 ? 9.354 0.976 -3.962 1.00 98.50 68 VAL A C 1
ATOM 548 O O . VAL A 1 68 ? 9.071 0.865 -2.772 1.00 98.50 68 VAL A O 1
ATOM 551 N N . GLN A 1 69 ? 8.438 1.283 -4.884 1.00 98.06 69 GLN A N 1
ATOM 552 C CA . GLN A 1 69 ? 7.037 1.572 -4.544 1.00 98.06 69 GLN A CA 1
ATOM 553 C C . GLN A 1 69 ? 6.363 0.390 -3.825 1.00 98.06 69 GLN A C 1
ATOM 555 O O . GLN A 1 69 ? 5.611 0.549 -2.856 1.00 98.06 69 GLN A O 1
ATOM 560 N N . THR A 1 70 ? 6.655 -0.836 -4.260 1.00 98.31 70 THR A N 1
ATOM 561 C CA . THR A 1 70 ? 6.144 -2.055 -3.620 1.00 98.31 70 THR A CA 1
ATOM 562 C C . THR A 1 70 ? 6.696 -2.226 -2.202 1.00 98.31 70 THR A C 1
ATOM 564 O O . THR A 1 70 ? 5.983 -2.664 -1.297 1.00 98.31 70 THR A O 1
ATOM 567 N N . LEU A 1 71 ? 7.962 -1.884 -1.973 1.00 98.38 71 LEU A N 1
ATOM 568 C CA . LEU A 1 71 ? 8.569 -1.933 -0.646 1.00 98.38 71 LEU A CA 1
ATOM 569 C C . LEU A 1 71 ? 8.026 -0.831 0.266 1.00 98.38 71 LEU A C 1
ATOM 571 O O . LEU A 1 71 ? 7.678 -1.124 1.406 1.00 98.38 71 LEU A O 1
ATOM 575 N N . 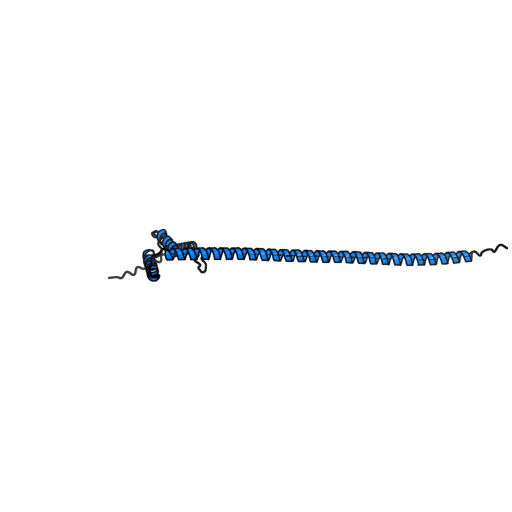GLU A 1 72 ? 7.872 0.394 -0.229 1.00 98.25 72 GLU A N 1
ATOM 576 C CA . GLU A 1 72 ? 7.282 1.511 0.518 1.00 98.25 72 GLU A CA 1
ATOM 577 C C . GLU A 1 72 ? 5.863 1.182 0.996 1.00 98.25 72 GLU A C 1
ATOM 579 O O . GLU A 1 72 ? 5.540 1.351 2.174 1.00 98.25 72 GLU A O 1
ATOM 584 N N . THR A 1 73 ? 5.028 0.619 0.119 1.00 97.81 73 THR A N 1
ATOM 585 C CA . THR A 1 73 ? 3.668 0.195 0.492 1.00 97.81 73 THR A CA 1
ATOM 586 C C . THR A 1 73 ? 3.670 -0.931 1.529 1.00 97.81 73 THR A C 1
ATOM 588 O O . THR A 1 73 ? 2.855 -0.910 2.456 1.00 97.81 73 THR A O 1
ATOM 591 N N . LYS A 1 74 ? 4.594 -1.899 1.437 1.00 98.25 74 LYS A N 1
ATOM 592 C CA . LYS A 1 74 ? 4.767 -2.942 2.465 1.00 98.25 74 LYS A CA 1
ATOM 593 C C . LYS A 1 74 ? 5.204 -2.353 3.804 1.00 98.25 74 LYS A C 1
ATOM 595 O O . LYS A 1 74 ? 4.637 -2.715 4.831 1.00 98.25 74 LYS A O 1
ATOM 600 N N . ILE A 1 75 ? 6.167 -1.435 3.796 1.00 97.94 75 ILE A N 1
ATOM 601 C CA . ILE A 1 75 ? 6.659 -0.757 4.999 1.00 97.94 75 ILE A CA 1
ATOM 602 C C . ILE A 1 75 ? 5.519 0.016 5.671 1.00 97.94 75 ILE A C 1
ATOM 604 O O . ILE A 1 75 ? 5.299 -0.151 6.869 1.00 97.94 75 ILE A O 1
ATOM 608 N N . ALA A 1 76 ? 4.737 0.787 4.911 1.00 97.38 76 ALA A N 1
ATOM 609 C CA . ALA A 1 76 ? 3.594 1.528 5.442 1.00 97.38 76 ALA A CA 1
ATOM 610 C C . ALA A 1 76 ? 2.558 0.607 6.117 1.00 97.38 76 ALA A C 1
ATOM 612 O O . ALA A 1 76 ? 2.076 0.910 7.211 1.00 97.38 76 ALA A O 1
ATOM 613 N N . ARG A 1 77 ? 2.258 -0.552 5.512 1.00 97.38 77 ARG A N 1
ATOM 614 C CA . ARG A 1 77 ? 1.370 -1.566 6.112 1.00 97.38 77 ARG A CA 1
ATOM 615 C C . ARG A 1 77 ? 1.940 -2.133 7.410 1.00 97.38 77 ARG A C 1
ATOM 617 O O . ARG A 1 77 ? 1.226 -2.201 8.404 1.00 97.38 77 ARG A O 1
ATOM 624 N N . LEU A 1 78 ? 3.228 -2.477 7.428 1.00 98.00 78 LEU A N 1
ATOM 625 C CA . LEU A 1 78 ? 3.887 -2.993 8.629 1.00 98.00 78 LEU A CA 1
ATOM 626 C C . LEU A 1 78 ? 3.893 -1.970 9.770 1.00 98.00 78 LEU A C 1
ATOM 628 O O . LEU A 1 78 ? 3.667 -2.345 10.918 1.00 98.00 78 LEU A O 1
ATOM 632 N N . TYR A 1 79 ? 4.093 -0.683 9.472 1.00 97.31 79 TYR A N 1
ATOM 633 C CA . TYR A 1 79 ? 3.971 0.379 10.473 1.00 97.31 79 TYR A CA 1
ATOM 634 C C . TYR A 1 79 ? 2.555 0.478 11.044 1.00 97.31 79 TYR A C 1
ATOM 636 O O . TYR A 1 79 ? 2.396 0.598 12.260 1.00 97.31 79 TYR A O 1
ATOM 644 N N . LEU A 1 80 ? 1.527 0.390 10.195 1.00 95.94 80 LEU A N 1
ATOM 645 C CA . LEU A 1 80 ? 0.134 0.384 10.643 1.00 95.94 80 LEU A CA 1
ATOM 646 C C . LEU A 1 80 ? -0.149 -0.806 11.572 1.00 95.94 80 LEU A C 1
ATOM 648 O O . LEU A 1 80 ? -0.713 -0.623 12.651 1.00 95.94 80 LEU A O 1
ATOM 652 N N . ASP A 1 81 ? 0.276 -2.006 11.184 1.00 94.94 81 ASP A N 1
ATOM 653 C CA . ASP A 1 81 ? 0.074 -3.225 11.971 1.00 94.94 81 ASP A CA 1
ATOM 654 C C . ASP A 1 81 ? 0.837 -3.187 13.297 1.00 94.94 81 ASP A C 1
ATOM 656 O O . ASP A 1 81 ? 0.307 -3.578 14.339 1.00 94.94 81 ASP A O 1
ATOM 660 N N . LEU A 1 82 ? 2.066 -2.670 13.291 1.00 96.31 82 LEU A N 1
ATOM 661 C CA . LEU A 1 82 ? 2.865 -2.486 14.497 1.00 96.31 82 LEU A CA 1
ATOM 662 C C . LEU A 1 82 ? 2.196 -1.499 15.458 1.00 96.31 82 LEU A C 1
ATOM 664 O O . LEU A 1 82 ? 2.115 -1.780 16.654 1.00 96.31 82 LEU A O 1
ATOM 668 N N . ASN A 1 83 ? 1.672 -0.381 14.954 1.00 92.81 83 ASN A N 1
ATOM 669 C CA . ASN A 1 83 ? 0.945 0.587 15.775 1.00 92.81 83 ASN A CA 1
ATOM 670 C C . ASN A 1 83 ? -0.337 -0.016 16.362 1.00 92.81 83 ASN A C 1
ATOM 672 O O . ASN A 1 83 ? -0.606 0.171 17.548 1.00 92.81 83 ASN A O 1
ATOM 676 N N . ARG A 1 84 ? -1.082 -0.808 15.579 1.00 92.12 84 ARG A N 1
ATOM 677 C CA . ARG A 1 84 ? -2.253 -1.554 16.072 1.00 92.12 84 ARG A CA 1
ATOM 678 C C . ARG A 1 84 ? -1.881 -2.524 17.190 1.00 92.12 84 ARG A C 1
ATOM 680 O O . ARG A 1 84 ? -2.544 -2.542 18.221 1.00 92.12 84 ARG A O 1
ATOM 687 N N . ARG A 1 85 ? -0.798 -3.291 17.028 1.00 91.56 85 ARG A N 1
ATOM 688 C CA . ARG A 1 85 ? -0.315 -4.223 18.063 1.00 91.56 85 ARG A CA 1
ATOM 689 C C . ARG A 1 85 ? 0.139 -3.495 19.324 1.00 91.56 85 ARG A C 1
ATOM 691 O O . ARG A 1 85 ? -0.192 -3.937 20.416 1.00 91.56 85 ARG A O 1
ATOM 698 N N . LYS A 1 86 ? 0.852 -2.372 19.193 1.00 92.88 86 LYS A N 1
ATOM 699 C CA . LYS A 1 86 ? 1.242 -1.539 20.342 1.00 92.88 86 LYS A CA 1
ATOM 700 C C . LYS A 1 86 ? 0.025 -1.026 21.110 1.00 92.88 86 LYS A C 1
ATOM 702 O O . LYS A 1 86 ? 0.012 -1.117 22.332 1.00 92.88 86 LYS A O 1
ATOM 707 N N . ALA A 1 87 ? -0.995 -0.541 20.401 1.00 88.25 87 ALA A N 1
ATOM 708 C CA . ALA A 1 87 ? -2.243 -0.106 21.021 1.00 88.25 87 ALA A CA 1
ATOM 709 C C . ALA A 1 87 ? -2.957 -1.265 21.735 1.00 88.25 87 ALA A C 1
ATOM 711 O O . ALA A 1 87 ? -3.368 -1.109 22.879 1.00 88.25 87 ALA A O 1
ATOM 712 N N . ALA A 1 88 ? -3.028 -2.446 21.113 1.00 85.62 88 ALA A N 1
ATOM 713 C CA . ALA A 1 88 ? -3.623 -3.632 21.730 1.00 85.62 88 ALA A CA 1
ATOM 714 C C . ALA A 1 88 ? -2.891 -4.062 23.015 1.00 85.62 88 ALA A C 1
ATOM 716 O O . ALA A 1 88 ? -3.535 -4.399 24.005 1.00 85.62 88 ALA A O 1
ATOM 717 N N . VAL A 1 89 ? -1.554 -4.009 23.030 1.00 90.25 89 VAL A N 1
ATOM 718 C CA . VAL A 1 89 ? -0.755 -4.305 24.232 1.00 90.25 89 VAL A CA 1
ATOM 719 C C . VAL A 1 89 ? -1.024 -3.280 25.335 1.00 90.25 89 VAL A C 1
ATOM 721 O O . VAL A 1 89 ? -1.317 -3.675 26.460 1.00 90.25 89 VAL A O 1
ATOM 724 N N . ALA A 1 90 ? -1.009 -1.982 25.015 1.00 86.88 90 ALA A N 1
ATOM 725 C CA . ALA A 1 90 ? -1.306 -0.927 25.986 1.00 86.88 90 ALA A CA 1
ATOM 726 C C . ALA A 1 90 ? -2.734 -1.043 26.555 1.00 86.88 90 ALA A C 1
ATOM 728 O O . ALA A 1 90 ? -2.946 -0.885 27.759 1.00 86.88 90 ALA A O 1
ATOM 729 N N . ASN A 1 91 ? -3.713 -1.384 25.712 1.00 80.50 91 ASN A N 1
ATOM 730 C CA . ASN A 1 91 ? -5.087 -1.647 26.138 1.00 80.50 91 ASN A CA 1
ATOM 731 C C . ASN A 1 91 ? -5.159 -2.864 27.071 1.00 80.50 91 ASN A C 1
ATOM 733 O O . ASN A 1 91 ? -5.797 -2.789 28.120 1.00 80.50 91 ASN A O 1
ATOM 737 N N . ALA A 1 92 ? -4.479 -3.964 26.735 1.00 81.38 92 ALA A N 1
ATOM 738 C CA . ALA A 1 92 ? -4.444 -5.171 27.561 1.00 81.38 92 ALA A CA 1
ATOM 739 C C . ALA A 1 92 ? -3.768 -4.931 28.925 1.00 81.38 92 ALA A C 1
ATOM 741 O O . ALA A 1 92 ? -4.230 -5.440 29.949 1.00 81.38 92 ALA A O 1
ATOM 742 N N . GLU A 1 93 ? -2.702 -4.129 28.968 1.00 82.19 93 GLU A N 1
ATOM 743 C CA . GLU A 1 93 ? -2.054 -3.708 30.217 1.00 82.19 93 GLU A CA 1
ATOM 744 C C . GLU A 1 93 ? -2.973 -2.822 31.063 1.00 82.19 93 GLU A C 1
ATOM 746 O O . GLU A 1 93 ? -3.111 -3.052 32.266 1.00 82.19 93 GLU A O 1
ATOM 751 N N . THR A 1 94 ? -3.669 -1.873 30.432 1.00 79.75 94 THR A N 1
ATOM 752 C CA . THR A 1 94 ? -4.659 -1.015 31.101 1.00 79.75 94 THR A CA 1
ATOM 753 C C . THR A 1 94 ? -5.801 -1.849 31.688 1.00 79.75 94 THR A C 1
ATOM 755 O O . THR A 1 94 ? -6.179 -1.661 32.844 1.00 79.75 94 THR A O 1
ATOM 758 N N . GLN A 1 95 ? -6.312 -2.830 30.938 1.00 76.19 95 GLN A N 1
ATOM 759 C CA . GLN A 1 95 ? -7.332 -3.764 31.420 1.00 76.19 95 GLN A CA 1
ATOM 760 C C . GLN A 1 95 ? -6.827 -4.608 32.599 1.00 76.19 95 GLN A C 1
ATOM 762 O O . GLN A 1 95 ? -7.542 -4.749 33.590 1.00 76.19 95 GLN A O 1
ATOM 767 N N . ARG A 1 96 ? -5.588 -5.124 32.551 1.00 74.88 96 ARG A N 1
ATOM 768 C CA . ARG A 1 96 ? -4.982 -5.848 33.686 1.00 74.88 96 ARG A CA 1
ATOM 769 C C . ARG A 1 96 ? -4.863 -4.977 34.933 1.00 74.88 96 ARG A C 1
ATOM 771 O O . ARG A 1 96 ? -5.183 -5.441 36.024 1.00 74.88 96 ARG A O 1
ATOM 778 N N . GLN A 1 97 ? -4.426 -3.728 34.795 1.00 75.38 97 GLN A N 1
ATOM 779 C CA . GLN A 1 97 ? -4.316 -2.805 35.929 1.00 75.38 97 GLN A CA 1
ATOM 780 C C . GLN A 1 97 ? -5.687 -2.469 36.528 1.00 75.38 97 GLN A C 1
ATOM 782 O O . GLN A 1 97 ? -5.832 -2.449 37.749 1.00 75.38 97 GLN A O 1
ATOM 787 N N . GLN A 1 98 ? -6.714 -2.284 35.694 1.00 67.25 98 GLN A N 1
ATOM 788 C CA . GLN A 1 98 ? -8.090 -2.097 36.163 1.00 67.25 98 GLN A CA 1
ATOM 789 C C . GLN A 1 98 ? -8.642 -3.340 36.876 1.00 67.25 98 GLN A C 1
ATOM 791 O O . GLN A 1 98 ? -9.365 -3.201 37.861 1.00 67.25 98 GLN A O 1
ATOM 796 N N . GLN A 1 99 ? -8.289 -4.547 36.420 1.00 63.81 99 GLN A N 1
ATOM 797 C CA . GLN A 1 99 ? -8.639 -5.790 37.115 1.00 63.81 99 GLN A CA 1
ATOM 798 C C . GLN A 1 99 ? -7.932 -5.906 38.473 1.00 63.81 99 GLN A C 1
ATOM 800 O O . GLN A 1 99 ? -8.566 -6.308 39.441 1.00 63.81 99 GLN A O 1
ATOM 805 N N . LEU A 1 100 ? -6.663 -5.497 38.573 1.00 63.09 100 LEU A N 1
ATOM 806 C CA . LEU A 1 100 ? -5.902 -5.486 39.832 1.00 63.09 100 LEU A CA 1
ATOM 807 C C . LEU A 1 100 ? -6.406 -4.437 40.841 1.00 63.09 100 LEU A C 1
ATOM 809 O O . LEU A 1 100 ? -6.292 -4.654 42.044 1.00 63.09 100 LEU A O 1
ATOM 813 N N . GLN A 1 101 ? -6.965 -3.313 40.379 1.00 61.16 101 GLN A N 1
ATOM 814 C CA . GLN A 1 101 ? -7.537 -2.275 41.251 1.00 61.16 101 GLN A CA 1
ATOM 815 C C . GLN A 1 101 ? -8.978 -2.562 41.708 1.00 61.16 101 GLN A C 1
ATOM 817 O O . GLN A 1 101 ? -9.480 -1.871 42.596 1.00 61.16 101 GLN A O 1
ATOM 822 N N . ARG A 1 102 ? -9.661 -3.569 41.144 1.00 55.84 102 ARG A N 1
ATOM 823 C CA . ARG A 1 102 ? -10.977 -4.007 41.631 1.00 55.84 102 ARG A CA 1
ATOM 824 C C . ARG A 1 102 ? -10.791 -5.118 42.674 1.00 55.84 102 ARG A C 1
ATOM 826 O O . ARG A 1 102 ? -10.282 -6.181 42.331 1.00 55.84 102 ARG A O 1
ATOM 833 N N . PRO A 1 103 ? -11.194 -4.911 43.939 1.00 53.75 103 PRO A N 1
ATOM 834 C CA . PRO A 1 103 ? -10.986 -5.901 44.988 1.00 53.75 103 PRO A CA 1
ATOM 835 C C . PRO A 1 103 ? -11.852 -7.134 44.713 1.00 53.75 103 PRO A C 1
ATOM 837 O O . PRO A 1 103 ? -13.063 -6.989 44.607 1.00 53.75 103 PRO A O 1
ATOM 840 N N . ASN A 1 104 ? -11.216 -8.307 44.582 1.00 50.44 104 ASN A N 1
ATOM 841 C CA . ASN A 1 104 ? -11.709 -9.680 44.811 1.00 50.44 104 ASN A CA 1
ATOM 842 C C . ASN A 1 104 ? -13.235 -9.937 44.764 1.00 50.44 104 ASN A C 1
ATOM 844 O O . ASN A 1 104 ? -13.771 -10.658 45.601 1.00 50.44 104 ASN A O 1
ATOM 848 N N . GLY A 1 105 ? -13.950 -9.392 43.785 1.00 59.12 105 GLY A N 1
ATOM 849 C CA . GLY A 1 105 ? -15.264 -9.887 43.400 1.00 59.12 105 GLY A CA 1
ATOM 850 C C . GLY A 1 105 ? -15.046 -11.014 42.408 1.00 59.12 105 GLY A C 1
ATOM 851 O O . GLY A 1 105 ? -14.266 -10.847 41.466 1.00 59.12 105 GLY A O 1
ATOM 852 N N . SER A 1 106 ? -15.713 -12.152 42.594 1.00 73.75 106 SER A N 1
ATOM 853 C CA . SER A 1 106 ? -15.741 -13.176 41.553 1.00 73.75 106 SER A CA 1
ATOM 854 C C . SER A 1 106 ? -16.154 -12.514 40.233 1.00 73.75 106 SER A C 1
ATOM 856 O O . SER A 1 106 ? -17.022 -11.637 40.216 1.00 73.75 106 SER A O 1
ATOM 858 N N . LEU A 1 107 ? -15.567 -12.924 39.106 1.00 73.00 107 LEU A N 1
ATOM 859 C CA . LEU A 1 107 ? -16.018 -12.514 37.765 1.00 73.00 107 LEU A CA 1
ATOM 860 C C . LEU A 1 107 ? -17.547 -12.661 37.625 1.00 73.00 107 LEU A C 1
ATOM 862 O O . LEU A 1 107 ? -18.205 -11.855 36.969 1.00 73.00 107 LEU A O 1
ATOM 866 N N . GLN A 1 108 ? -18.105 -13.649 38.328 1.00 76.25 108 GLN A N 1
ATOM 867 C CA . GLN A 1 108 ? -19.533 -13.893 38.475 1.00 76.25 108 GLN A CA 1
ATOM 868 C C . GLN A 1 108 ? -20.280 -12.768 39.208 1.00 76.25 108 GLN A C 1
ATOM 870 O O . GLN A 1 108 ? -21.357 -12.380 38.763 1.00 76.25 108 GLN A O 1
ATOM 875 N N . ASP A 1 109 ? -19.729 -12.214 40.288 1.00 79.62 109 ASP A N 1
ATOM 876 C CA . ASP A 1 109 ? -20.334 -11.100 41.032 1.00 79.62 109 ASP A CA 1
ATOM 877 C C . ASP A 1 109 ? -20.326 -9.820 40.197 1.00 79.62 109 ASP A C 1
ATOM 879 O O . ASP A 1 109 ? -21.307 -9.073 40.176 1.00 79.62 109 ASP A O 1
ATOM 883 N N . HIS A 1 110 ? -19.244 -9.594 39.443 1.00 80.75 110 HIS A N 1
ATOM 884 C CA . HIS A 1 110 ? -19.177 -8.478 38.509 1.00 80.75 110 HIS A CA 1
ATOM 885 C C . HIS A 1 110 ? -20.203 -8.629 37.381 1.00 80.75 110 HIS A C 1
ATOM 887 O O . HIS A 1 110 ? -20.958 -7.693 37.120 1.00 80.75 110 HIS A O 1
ATOM 893 N N . ALA A 1 111 ? -20.290 -9.811 36.764 1.00 83.12 111 ALA A N 1
ATOM 894 C CA . ALA A 1 111 ? -21.284 -10.090 35.733 1.00 83.12 111 ALA A CA 1
ATOM 895 C C . ALA A 1 111 ? -22.714 -9.939 36.274 1.00 83.12 111 ALA A C 1
ATOM 897 O O . ALA A 1 111 ? -23.552 -9.303 35.638 1.00 83.12 111 ALA A O 1
ATOM 898 N N . ARG A 1 112 ? -22.986 -10.442 37.485 1.00 83.00 112 ARG A N 1
ATOM 899 C CA . ARG A 1 112 ? -24.280 -10.279 38.160 1.00 83.00 112 ARG A CA 1
ATOM 900 C C . ARG A 1 112 ? -24.613 -8.806 38.380 1.00 83.00 112 ARG A C 1
ATOM 902 O O . ARG A 1 112 ? -25.735 -8.396 38.101 1.00 83.00 112 ARG A O 1
ATOM 909 N N . SER A 1 113 ? -23.648 -8.007 38.832 1.00 86.38 113 SER A N 1
ATOM 910 C CA . SER A 1 113 ? -23.816 -6.561 39.008 1.00 86.38 113 SER A CA 1
ATOM 911 C C . SER A 1 113 ? -24.127 -5.854 37.684 1.00 86.38 113 SER A C 1
ATOM 913 O O . SER A 1 113 ? -25.081 -5.079 37.615 1.00 86.38 113 SER A O 1
ATOM 915 N N . LEU A 1 114 ? -23.406 -6.189 36.607 1.00 88.50 114 LEU A N 1
ATOM 916 C CA . LEU A 1 114 ? -23.652 -5.641 35.269 1.00 88.50 114 LEU A CA 1
ATOM 917 C C . LEU A 1 114 ? -25.053 -5.977 34.748 1.00 88.50 114 LEU A C 1
ATOM 919 O O . LEU A 1 114 ? -25.736 -5.095 34.232 1.00 88.50 114 LEU A O 1
ATOM 923 N N . VAL A 1 115 ? -25.501 -7.224 34.915 1.00 88.75 115 VAL A N 1
ATOM 924 C CA . VAL A 1 115 ? -26.846 -7.658 34.505 1.00 88.75 115 VAL A CA 1
ATOM 925 C C . VAL A 1 115 ? -27.923 -6.924 35.305 1.00 88.75 115 VAL A C 1
ATOM 927 O O . VAL A 1 115 ? -28.870 -6.394 34.725 1.00 88.75 115 VAL A O 1
ATOM 930 N N . MET A 1 116 ? -27.766 -6.821 36.627 1.00 88.75 116 MET A N 1
ATOM 931 C CA . MET A 1 116 ? -28.699 -6.067 37.473 1.00 88.75 116 MET A CA 1
ATOM 932 C C . MET A 1 116 ? -28.750 -4.586 37.079 1.00 88.75 116 MET A C 1
ATOM 934 O O . MET A 1 116 ? -29.822 -3.983 37.040 1.00 88.75 116 MET A O 1
ATOM 938 N N . GLN A 1 117 ? -27.599 -3.998 36.753 1.00 88.69 117 GLN A N 1
ATOM 939 C CA . GLN A 1 117 ? -27.515 -2.612 36.313 1.00 88.69 117 GLN A CA 1
ATOM 940 C C . GLN A 1 117 ? -28.138 -2.412 34.927 1.00 88.69 117 GLN A C 1
ATOM 942 O O . GLN A 1 117 ? -28.833 -1.417 34.734 1.00 88.69 117 GLN A O 1
ATOM 947 N N . PHE A 1 118 ? -27.976 -3.363 34.002 1.00 89.88 118 PHE A N 1
ATOM 948 C CA . PHE A 1 118 ? -28.649 -3.349 32.703 1.00 89.88 118 PHE A CA 1
ATOM 949 C C . PHE A 1 118 ? -30.170 -3.289 32.873 1.00 89.88 118 PHE A C 1
ATOM 951 O O . PHE A 1 118 ? -30.793 -2.361 32.364 1.00 89.88 118 PHE A O 1
ATOM 958 N N . PHE A 1 119 ? -30.761 -4.196 33.658 1.00 88.25 119 PHE A N 1
ATOM 959 C CA . PHE A 1 119 ? -32.210 -4.191 33.895 1.00 88.25 119 PHE A CA 1
ATOM 960 C C . PHE A 1 119 ? -32.699 -2.919 34.587 1.00 88.25 119 PHE A C 1
ATOM 962 O O . PHE A 1 119 ? -33.806 -2.464 34.325 1.00 88.25 119 PHE A O 1
ATOM 969 N N . ARG A 1 120 ? -31.874 -2.307 35.441 1.00 87.38 120 ARG A N 1
ATOM 970 C CA . ARG A 1 120 ? -32.212 -1.035 36.088 1.00 87.38 120 ARG A CA 1
ATOM 971 C C . ARG A 1 120 ? -32.193 0.142 35.113 1.00 87.38 120 ARG A C 1
ATOM 973 O O . ARG A 1 120 ? -33.036 1.025 35.197 1.00 87.38 120 ARG A O 1
ATOM 980 N N . VAL A 1 121 ? -31.208 0.176 34.218 1.00 88.00 121 VAL A N 1
ATOM 981 C CA . VAL A 1 121 ? -30.988 1.269 33.258 1.00 88.00 121 VAL A CA 1
ATOM 982 C C . VAL A 1 121 ? -31.929 1.161 32.050 1.00 88.00 121 VAL A C 1
ATOM 984 O O . VAL A 1 121 ? -32.338 2.182 31.496 1.00 88.00 121 VAL A O 1
ATOM 987 N N . TYR A 1 122 ? -32.312 -0.060 31.679 1.00 85.38 122 TYR A N 1
ATOM 988 C CA . TYR A 1 122 ? -33.186 -0.384 30.548 1.00 85.38 122 TYR A CA 1
ATOM 989 C C . TYR A 1 122 ? -34.522 -0.992 30.981 1.00 85.38 122 TYR A C 1
ATOM 991 O O . TYR A 1 122 ? -35.125 -1.747 30.222 1.00 85.38 122 TYR A O 1
ATOM 999 N N . GLN A 1 123 ? -35.004 -0.667 32.185 1.00 80.56 123 GLN A N 1
ATOM 1000 C CA . GLN A 1 123 ? -36.247 -1.224 32.733 1.00 80.56 123 GLN A CA 1
ATOM 1001 C C . GLN A 1 123 ? -37.431 -1.094 31.761 1.00 80.56 123 GLN A C 1
ATOM 1003 O O . GLN A 1 123 ? -38.225 -2.020 31.632 1.00 80.56 123 GLN A O 1
ATOM 1008 N N . ASN A 1 124 ? -37.505 0.035 31.053 1.00 76.62 124 ASN A N 1
ATOM 1009 C CA . ASN A 1 124 ? -38.557 0.350 30.085 1.00 76.62 124 ASN A CA 1
ATOM 1010 C C . ASN A 1 124 ? -38.033 0.343 28.636 1.00 76.62 124 ASN A C 1
ATOM 1012 O O . ASN A 1 124 ? -38.589 1.016 27.773 1.00 76.62 124 ASN A O 1
ATOM 1016 N N . GLY A 1 125 ? -36.930 -0.364 28.371 1.00 76.00 125 GLY A N 1
ATOM 1017 C CA . GLY A 1 125 ? -36.196 -0.257 27.110 1.00 76.00 125 GLY A CA 1
ATOM 1018 C C . GLY A 1 125 ? -35.348 1.016 27.025 1.00 76.00 125 GLY A C 1
ATOM 1019 O O . GLY A 1 125 ? -35.057 1.664 28.037 1.00 76.00 125 GLY A O 1
ATOM 1020 N N . TYR A 1 126 ? -34.891 1.358 25.818 1.00 74.12 126 TYR A N 1
ATOM 1021 C CA . TYR A 1 126 ? -34.226 2.644 25.606 1.00 74.12 126 TYR A CA 1
ATOM 1022 C C . TYR A 1 126 ? -35.257 3.768 25.756 1.00 74.12 126 TYR A C 1
ATOM 1024 O O . TYR A 1 126 ? -36.431 3.613 25.434 1.00 74.12 126 TYR A O 1
ATOM 1032 N N . SER A 1 127 ? -34.856 4.878 26.362 1.00 76.38 127 SER A N 1
ATOM 1033 C CA . SER A 1 127 ? -35.775 5.966 26.679 1.00 76.38 127 SER A CA 1
ATOM 1034 C C . SER A 1 127 ? -35.054 7.294 26.539 1.00 76.38 127 SER A C 1
ATOM 1036 O O . SER A 1 127 ? -34.081 7.541 27.250 1.00 76.38 127 SER A O 1
ATOM 1038 N N . LEU A 1 128 ? -35.565 8.189 25.689 1.00 75.19 128 LEU A N 1
ATOM 1039 C CA . LEU A 1 128 ? -34.987 9.522 25.469 1.00 75.19 128 LEU A CA 1
ATOM 1040 C C . LEU A 1 128 ? -34.676 10.296 26.770 1.00 75.19 128 LEU A C 1
ATOM 1042 O O . LEU A 1 128 ? -33.560 10.816 26.869 1.00 75.19 128 LEU A O 1
ATOM 1046 N N . PRO A 1 129 ? -35.550 10.316 27.803 1.00 80.00 129 PRO A N 1
ATOM 1047 C CA . PRO A 1 129 ? -35.255 10.987 29.076 1.00 80.00 129 PRO A CA 1
ATOM 1048 C C . PRO A 1 129 ? -34.061 10.394 29.840 1.00 80.00 129 PRO A C 1
ATOM 1050 O O . PRO A 1 129 ? -33.409 11.091 30.614 1.00 80.00 129 PRO A O 1
ATOM 1053 N N . PHE A 1 130 ? -33.756 9.113 29.616 1.00 80.75 130 PHE A N 1
ATOM 1054 C CA . PHE A 1 130 ? -32.675 8.379 30.277 1.00 80.75 130 PHE A CA 1
ATOM 1055 C C . PHE A 1 130 ? -31.503 8.059 29.341 1.00 80.75 130 PHE A C 1
ATOM 1057 O O . PHE A 1 130 ? -30.540 7.423 29.774 1.00 80.75 130 PHE A O 1
ATOM 1064 N N . SER A 1 131 ? -31.532 8.547 28.098 1.00 83.38 131 SER A N 1
ATOM 1065 C CA . SER A 1 131 ? -30.508 8.321 27.069 1.00 83.38 131 SER A CA 1
ATOM 1066 C C . SER A 1 131 ? -29.099 8.601 27.592 1.00 83.38 131 SER A C 1
ATOM 1068 O O . SER A 1 131 ? -28.209 7.764 27.488 1.00 83.38 131 SER A O 1
ATOM 1070 N N . GLY A 1 132 ? -28.898 9.722 28.287 1.00 85.25 132 GLY A N 1
ATOM 1071 C CA . GLY A 1 132 ? -27.599 10.058 28.869 1.00 85.25 132 GLY A CA 1
ATOM 1072 C C . GLY A 1 132 ? -27.103 9.060 29.926 1.00 85.25 132 GLY A C 1
ATOM 1073 O O . GLY A 1 132 ? -25.895 8.899 30.086 1.00 85.25 132 GLY A O 1
ATOM 1074 N N . LEU A 1 133 ? -27.995 8.398 30.671 1.00 87.62 133 LEU A N 1
ATOM 1075 C CA . LEU A 1 133 ? -27.633 7.338 31.624 1.00 87.62 133 LEU A CA 1
ATOM 1076 C C . LEU A 1 133 ? -27.348 6.019 30.893 1.00 87.62 133 LEU A C 1
ATOM 1078 O O . LEU A 1 133 ? -26.350 5.361 31.179 1.00 87.62 133 LEU A O 1
ATOM 1082 N N . GLN A 1 134 ? -28.197 5.675 29.927 1.00 88.12 134 GLN A N 1
ATOM 1083 C CA . GLN A 1 134 ? -28.114 4.470 29.102 1.00 88.12 134 GLN A CA 1
ATOM 1084 C C . GLN A 1 134 ? -26.827 4.431 28.271 1.00 88.12 134 GLN A C 1
ATOM 1086 O O . GLN A 1 134 ? -26.094 3.442 28.287 1.00 88.12 134 GLN A O 1
ATOM 1091 N N . GLU A 1 135 ? -26.476 5.543 27.631 1.00 89.88 135 GLU A N 1
ATOM 1092 C CA . GLU A 1 135 ? -25.244 5.668 26.857 1.00 89.88 135 GLU A CA 1
ATOM 1093 C C . GLU A 1 135 ? -23.992 5.676 27.738 1.00 89.88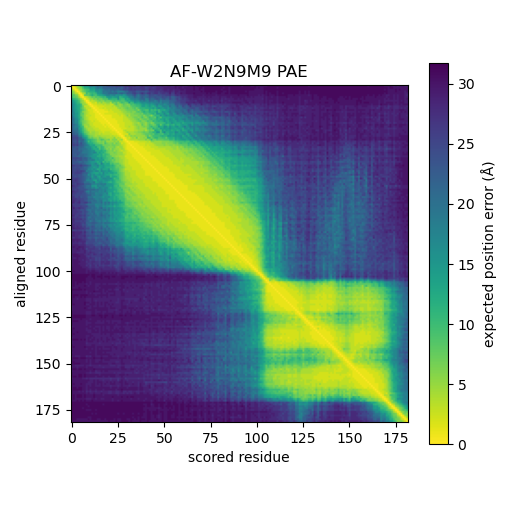 135 GLU A C 1
ATOM 1095 O O . GLU A 1 135 ? -22.969 5.104 27.363 1.00 89.88 135 GLU A O 1
ATOM 1100 N N . ARG A 1 136 ? -24.050 6.304 28.922 1.00 89.62 136 ARG A N 1
ATOM 1101 C CA . ARG A 1 136 ? -22.949 6.234 29.897 1.00 89.62 136 ARG A CA 1
ATOM 1102 C C . ARG A 1 136 ? -22.725 4.805 30.372 1.00 89.62 136 ARG A C 1
ATOM 1104 O O . ARG A 1 136 ? -21.579 4.381 30.480 1.00 89.62 136 ARG A O 1
ATOM 1111 N N . PHE A 1 137 ? -23.802 4.061 30.609 1.00 90.19 137 PHE A N 1
ATOM 1112 C CA . PHE A 1 137 ? -23.712 2.650 30.951 1.00 90.19 137 PHE A CA 1
ATOM 1113 C C . PHE A 1 137 ? -23.079 1.838 29.812 1.00 90.19 137 PHE A C 1
ATOM 1115 O O . PHE A 1 137 ? -22.116 1.122 30.071 1.00 90.19 137 PHE A O 1
ATOM 1122 N N . LEU A 1 138 ? -23.512 2.017 28.557 1.00 89.00 138 LEU A N 1
ATOM 1123 C CA . LEU A 1 138 ? -22.896 1.352 27.396 1.00 89.00 138 LEU A CA 1
ATOM 1124 C C . LEU A 1 138 ? -21.393 1.650 27.288 1.00 89.00 138 LEU A C 1
ATOM 1126 O O . LEU A 1 138 ? -20.591 0.732 27.138 1.00 89.00 138 LEU A O 1
ATOM 1130 N N . ARG A 1 139 ? -20.984 2.913 27.452 1.00 89.38 139 ARG A N 1
ATOM 1131 C CA . ARG A 1 139 ? -19.559 3.291 27.458 1.00 89.38 139 ARG A CA 1
ATOM 1132 C C . ARG A 1 139 ? -18.773 2.698 28.628 1.00 89.38 139 ARG A C 1
ATOM 1134 O O . ARG A 1 139 ? -17.565 2.547 28.518 1.00 89.38 139 ARG A O 1
ATOM 1141 N N . SER A 1 140 ? -19.433 2.375 29.741 1.00 88.12 140 SER A N 1
ATOM 1142 C CA . SER A 1 140 ? -18.776 1.765 30.904 1.00 88.12 140 SER A CA 1
ATOM 1143 C C . SER A 1 140 ? -18.512 0.265 30.747 1.00 88.12 140 SER A C 1
ATOM 1145 O O . SER A 1 140 ? -17.644 -0.268 31.437 1.00 88.12 140 SER A O 1
ATOM 1147 N N . ILE A 1 141 ? -19.254 -0.407 29.858 1.00 87.19 141 ILE A N 1
ATOM 1148 C CA . ILE A 1 141 ? -19.144 -1.854 29.620 1.00 87.19 141 ILE A CA 1
ATOM 1149 C C . ILE A 1 141 ? -18.405 -2.194 28.324 1.00 87.19 141 ILE A C 1
ATOM 1151 O O . ILE A 1 141 ? -17.770 -3.243 28.250 1.00 87.19 141 ILE A O 1
ATOM 1155 N N . LEU A 1 142 ? -18.482 -1.334 27.305 1.00 85.94 142 LEU A N 1
ATOM 1156 C CA . LEU A 1 142 ? -17.803 -1.543 26.028 1.00 85.94 142 LEU A CA 1
ATOM 1157 C C . LEU A 1 142 ? -16.329 -1.148 26.137 1.00 85.94 142 LEU A C 1
ATOM 1159 O O . LEU A 1 142 ? -15.993 -0.096 26.681 1.00 85.94 142 LEU A O 1
ATOM 1163 N N . THR A 1 143 ? -15.444 -1.967 25.570 1.00 81.25 143 THR A N 1
ATOM 1164 C CA . THR A 1 143 ? -14.042 -1.579 25.395 1.00 81.25 143 THR A CA 1
ATOM 1165 C C . THR A 1 143 ? -13.920 -0.551 24.268 1.00 81.25 143 THR A C 1
ATOM 1167 O O . THR A 1 143 ? -14.746 -0.490 23.354 1.00 81.25 143 THR A O 1
ATOM 1170 N N . THR A 1 144 ? -12.892 0.297 24.316 1.00 78.06 144 THR A N 1
ATOM 1171 C CA . THR A 1 144 ? -12.674 1.352 23.308 1.00 78.06 144 THR A CA 1
ATOM 1172 C C . THR A 1 144 ? -12.434 0.799 21.901 1.00 78.06 144 THR A C 1
ATOM 1174 O O . THR A 1 144 ? -12.693 1.488 20.917 1.00 78.06 144 THR A O 1
ATOM 1177 N N . ASP A 1 145 ? -11.992 -0.451 21.803 1.00 79.44 145 ASP A N 1
ATOM 1178 C CA . ASP A 1 145 ? -11.651 -1.192 20.591 1.00 79.44 145 ASP A CA 1
ATOM 1179 C C . ASP A 1 145 ? -12.674 -2.277 20.220 1.00 79.44 145 ASP A C 1
ATOM 1181 O O . ASP A 1 145 ? -12.347 -3.186 19.461 1.00 79.44 145 ASP A O 1
ATOM 1185 N N . VAL A 1 146 ? -13.908 -2.192 20.728 1.00 82.00 146 VAL A N 1
ATOM 1186 C CA . VAL A 1 146 ? -14.951 -3.180 20.421 1.00 82.00 146 VAL A CA 1
ATOM 1187 C C . VAL A 1 146 ? -15.184 -3.286 18.903 1.00 82.00 146 VAL A C 1
ATOM 1189 O O . VAL A 1 146 ? -15.355 -2.278 18.213 1.00 82.00 146 VAL A O 1
ATOM 1192 N N . GLU A 1 147 ? -15.187 -4.510 18.378 1.00 85.88 147 GLU A N 1
ATOM 1193 C CA . GLU A 1 147 ? -15.391 -4.809 16.956 1.00 85.88 147 GLU A CA 1
ATOM 1194 C C . GLU A 1 147 ? -16.666 -5.646 16.783 1.00 85.88 147 GLU A C 1
ATOM 1196 O O . GLU A 1 147 ? -16.807 -6.726 17.356 1.00 85.88 147 GLU A O 1
ATOM 1201 N N . GLY A 1 148 ? -17.615 -5.117 16.013 1.00 80.56 148 GLY A N 1
ATOM 1202 C CA . GLY A 1 148 ? -18.769 -5.837 15.482 1.00 80.56 148 GLY A CA 1
ATOM 1203 C C . GLY A 1 148 ? -18.581 -6.162 14.001 1.00 80.56 148 GLY A C 1
ATOM 1204 O O . GLY A 1 148 ? -17.537 -5.876 13.422 1.00 80.56 148 GLY A O 1
ATOM 1205 N N . VAL A 1 149 ? -19.615 -6.728 13.377 1.00 81.25 149 VAL A N 1
ATOM 1206 C CA . VAL A 1 149 ? -19.596 -7.070 11.941 1.00 81.25 149 VAL A CA 1
ATOM 1207 C C . VAL A 1 149 ? -19.385 -5.820 11.076 1.00 81.25 149 VAL A C 1
ATOM 1209 O O . VAL A 1 149 ? -18.532 -5.833 10.195 1.00 81.25 149 VAL A O 1
ATOM 1212 N N . ASP A 1 150 ? -20.084 -4.726 11.403 1.00 85.12 150 ASP A N 1
ATOM 1213 C CA . ASP A 1 150 ? -20.051 -3.468 10.637 1.00 85.12 150 ASP A CA 1
ATOM 1214 C C . ASP A 1 150 ? -19.643 -2.240 11.472 1.00 85.12 150 ASP A C 1
ATOM 1216 O O . ASP A 1 150 ? -19.512 -1.133 10.950 1.00 85.12 150 ASP A O 1
ATOM 1220 N N . LEU A 1 151 ? -19.452 -2.407 12.785 1.00 85.88 151 LEU A N 1
ATOM 1221 C CA . LEU A 1 151 ? -19.218 -1.308 13.727 1.00 85.88 151 LEU A CA 1
ATOM 1222 C C . LEU A 1 151 ? -17.881 -1.476 14.435 1.00 85.88 151 LEU A C 1
ATOM 1224 O O . LEU A 1 151 ? -17.530 -2.573 14.863 1.00 85.88 151 LEU A O 1
ATOM 1228 N N . ARG A 1 152 ? -17.157 -0.369 14.612 1.00 86.50 152 ARG A N 1
ATOM 1229 C CA . ARG A 1 152 ? -15.874 -0.359 15.316 1.00 86.50 152 ARG A CA 1
ATOM 1230 C C . ARG A 1 152 ? -15.796 0.783 16.316 1.00 86.50 152 ARG A C 1
ATOM 1232 O O . ARG A 1 152 ? -15.989 1.942 15.959 1.00 86.50 152 ARG A O 1
ATOM 1239 N N . GLY A 1 153 ? -15.440 0.434 17.545 1.00 85.69 153 GLY A N 1
ATOM 1240 C CA . GLY A 1 153 ?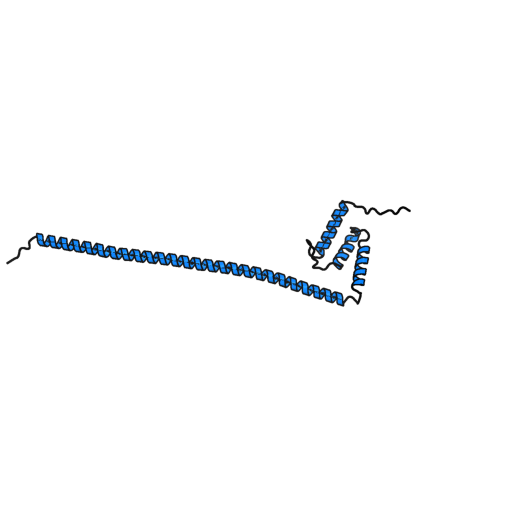 -15.305 1.345 18.670 1.00 85.69 153 GLY A CA 1
ATOM 1241 C C . GLY A 1 153 ? -16.614 1.574 19.423 1.00 85.69 153 GLY A C 1
ATOM 1242 O O . GLY A 1 153 ? -17.711 1.491 18.869 1.00 85.69 153 GLY A O 1
ATOM 1243 N N . ALA A 1 154 ? -16.487 1.892 20.712 1.00 85.69 154 ALA A N 1
ATOM 1244 C CA . ALA A 1 154 ? -17.622 2.055 21.620 1.00 85.69 154 ALA A CA 1
ATOM 1245 C C . ALA A 1 154 ? -18.625 3.130 21.157 1.00 85.69 154 ALA A C 1
ATOM 1247 O O . ALA A 1 154 ? -19.833 2.937 21.281 1.00 85.69 154 ALA A O 1
ATOM 1248 N N . ASP A 1 155 ? -18.152 4.239 20.578 1.00 88.06 155 ASP A N 1
ATOM 1249 C CA . ASP A 1 155 ? -19.040 5.316 20.122 1.00 88.06 155 ASP A CA 1
ATOM 1250 C C . ASP A 1 155 ? -19.904 4.910 18.923 1.00 88.06 155 ASP A C 1
ATOM 1252 O O . ASP A 1 155 ? -21.066 5.307 18.858 1.00 88.06 155 ASP A O 1
ATOM 1256 N N . ALA A 1 156 ? -19.395 4.059 18.024 1.00 87.94 156 ALA A N 1
ATOM 1257 C CA . ALA A 1 156 ? -20.177 3.548 16.898 1.00 87.94 156 ALA A CA 1
ATOM 1258 C C . ALA A 1 156 ? -21.350 2.677 17.379 1.00 87.94 156 ALA A C 1
ATOM 1260 O O . ALA A 1 156 ? -22.464 2.792 16.871 1.00 87.94 156 ALA A O 1
ATOM 1261 N N . PHE A 1 157 ? -21.128 1.862 18.414 1.00 87.56 157 PHE A N 1
ATOM 1262 C CA . PHE A 1 157 ? -22.182 1.066 19.048 1.00 87.56 157 PHE A CA 1
ATOM 1263 C C . PHE A 1 157 ? -23.215 1.932 19.765 1.00 87.56 157 PHE A C 1
ATOM 1265 O O . PHE A 1 157 ? -24.415 1.709 19.614 1.00 87.56 157 PHE A O 1
ATOM 1272 N N . VAL A 1 158 ? -22.769 2.945 20.511 1.00 88.81 158 VAL A N 1
ATOM 1273 C CA . VAL A 1 158 ? -23.673 3.900 21.169 1.00 88.81 158 VAL A CA 1
ATOM 1274 C C . VAL A 1 158 ? -24.531 4.634 20.138 1.00 88.81 158 VAL A C 1
ATOM 1276 O O . VAL A 1 158 ? -25.737 4.789 20.328 1.00 88.81 158 VAL A O 1
ATOM 1279 N N . GLN A 1 159 ? -23.927 5.053 19.026 1.00 88.44 159 GLN A N 1
ATOM 1280 C CA . GLN A 1 159 ? -24.633 5.742 17.954 1.00 88.44 159 GLN A CA 1
ATOM 1281 C C . GLN A 1 159 ? -25.645 4.832 17.258 1.00 88.44 159 GLN A C 1
ATOM 1283 O O . GLN A 1 159 ? -26.778 5.255 17.034 1.00 88.44 159 GLN A O 1
ATOM 1288 N N . GLN A 1 160 ? -25.285 3.574 16.998 1.00 87.25 160 GLN A N 1
ATOM 1289 C CA . GLN A 1 160 ? -26.217 2.590 16.454 1.00 87.25 160 GLN A CA 1
ATOM 1290 C C . GLN A 1 160 ? -27.405 2.358 17.393 1.00 87.25 160 GLN A C 1
ATOM 1292 O O . GLN A 1 160 ? -28.547 2.299 16.946 1.00 87.25 160 GLN A O 1
ATOM 1297 N N . TRP A 1 161 ? -27.153 2.266 18.698 1.00 85.19 161 TRP A N 1
ATOM 1298 C CA . TRP A 1 161 ? -28.202 2.065 19.693 1.00 85.19 161 TRP A CA 1
ATOM 12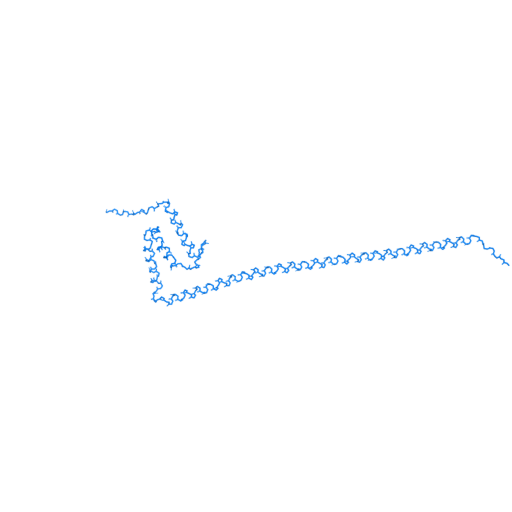99 C C . TRP A 1 161 ? -29.191 3.240 19.734 1.00 85.19 161 TRP A C 1
ATOM 1301 O O . TRP A 1 161 ? -30.402 3.035 19.779 1.00 85.19 161 TRP A O 1
ATOM 1311 N N . ARG A 1 162 ? -28.681 4.474 19.622 1.00 85.69 162 ARG A N 1
ATOM 1312 C CA . ARG A 1 162 ? -29.503 5.687 19.500 1.00 85.69 162 ARG A CA 1
ATOM 1313 C C . ARG A 1 162 ? -30.339 5.693 18.216 1.00 85.69 162 ARG A C 1
ATOM 1315 O O . ARG A 1 162 ? -31.504 6.074 18.253 1.00 85.69 162 ARG A O 1
ATOM 1322 N N . LEU A 1 163 ? -29.756 5.287 17.086 1.00 85.31 163 LEU A N 1
ATOM 1323 C CA . LEU A 1 163 ? -30.463 5.226 15.801 1.00 85.31 163 LEU A CA 1
ATOM 1324 C C . LEU A 1 163 ? -31.577 4.176 15.809 1.00 85.31 163 LEU A C 1
ATOM 1326 O O . LEU A 1 163 ? -32.666 4.445 15.307 1.00 85.31 163 LEU A O 1
ATOM 1330 N N . TYR A 1 164 ? -31.328 3.008 16.407 1.00 78.62 164 TYR A N 1
ATOM 1331 C CA . TYR A 1 164 ? -32.356 1.983 16.582 1.00 78.62 164 TYR A CA 1
ATOM 1332 C C . TYR A 1 164 ? -33.541 2.510 17.386 1.00 78.62 164 TYR A C 1
ATOM 1334 O O . TYR A 1 164 ? -34.680 2.317 16.972 1.00 78.62 164 TYR A O 1
ATOM 1342 N N . ASP A 1 165 ? -33.290 3.213 18.487 1.00 72.75 165 ASP A N 1
ATOM 1343 C CA . ASP A 1 165 ? -34.366 3.805 19.278 1.00 72.75 165 ASP A CA 1
ATOM 1344 C C . ASP A 1 165 ? -35.162 4.850 18.494 1.00 72.75 165 ASP A C 1
ATOM 1346 O O . ASP A 1 165 ? -36.383 4.765 18.433 1.00 72.75 165 ASP A O 1
ATOM 1350 N N . GLN A 1 166 ? -34.488 5.788 17.821 1.00 74.81 166 GLN A N 1
ATOM 1351 C CA . GLN A 1 166 ? -35.166 6.785 16.986 1.00 74.81 166 GLN A CA 1
ATOM 1352 C C . GLN A 1 166 ? -36.039 6.135 15.911 1.00 74.81 166 GLN A C 1
ATOM 1354 O O . GLN A 1 166 ? -37.134 6.619 15.634 1.00 74.81 166 GLN A O 1
ATOM 1359 N N . HIS A 1 167 ? -35.564 5.035 15.325 1.00 71.88 167 HIS A N 1
ATOM 1360 C CA . HIS A 1 167 ? -36.333 4.256 14.371 1.00 71.88 167 HIS A CA 1
ATOM 1361 C C . HIS A 1 167 ? -37.558 3.619 15.040 1.00 71.88 167 HIS A C 1
ATOM 1363 O O . HIS A 1 167 ? -38.671 3.837 14.582 1.00 71.88 167 HIS A O 1
ATOM 1369 N N . PHE A 1 168 ? -37.406 2.889 16.149 1.00 67.06 168 PHE A N 1
ATOM 1370 C CA . PHE A 1 168 ? -38.536 2.228 16.819 1.00 67.06 168 PHE A CA 1
ATOM 1371 C C . PHE A 1 168 ? -39.522 3.194 17.490 1.00 67.06 168 PHE A C 1
ATOM 1373 O O . PHE A 1 168 ? -40.714 2.893 17.544 1.00 67.06 168 PHE A O 1
ATOM 1380 N N . ALA A 1 169 ? -39.073 4.374 17.917 1.00 65.06 169 ALA A N 1
ATOM 1381 C CA . ALA A 1 169 ? -39.933 5.442 18.417 1.00 65.06 169 ALA A CA 1
ATOM 1382 C C . ALA A 1 169 ? -40.937 5.916 17.352 1.00 65.06 169 ALA A C 1
ATOM 1384 O O . ALA A 1 169 ? -42.063 6.273 17.691 1.00 65.06 169 ALA A O 1
ATOM 1385 N N . GLN A 1 170 ? -40.569 5.864 16.064 1.00 62.25 170 GLN A N 1
ATOM 1386 C CA . GLN A 1 170 ? -41.486 6.170 14.958 1.00 62.25 170 GLN A CA 1
ATOM 1387 C C . GLN A 1 170 ? -42.565 5.097 14.767 1.00 62.25 170 GLN A C 1
ATOM 1389 O O . GLN A 1 170 ? -43.622 5.396 14.220 1.00 62.25 170 GLN A O 1
ATOM 1394 N N . TYR A 1 171 ? -42.320 3.866 15.226 1.00 60.84 171 TYR A N 1
ATOM 1395 C CA . TYR A 1 171 ? -43.241 2.742 15.057 1.00 60.84 171 TYR A CA 1
ATOM 1396 C C . TYR A 1 171 ? -44.144 2.483 16.259 1.00 60.84 171 TYR A C 1
ATOM 1398 O O . TYR A 1 171 ? -44.938 1.554 16.157 1.00 60.84 171 TYR A O 1
ATOM 1406 N N . VAL A 1 172 ? -44.028 3.260 17.353 1.00 56.00 172 VAL A N 1
ATOM 1407 C CA . VAL A 1 172 ? -44.778 3.114 18.623 1.00 56.00 172 VAL A CA 1
ATOM 1408 C C . VAL A 1 172 ? -45.301 1.687 18.794 1.00 56.00 172 VAL A C 1
ATOM 1410 O O . VAL A 1 172 ? -46.500 1.418 18.772 1.00 56.00 172 VAL A O 1
ATOM 1413 N N . LEU A 1 173 ? -44.379 0.737 18.942 1.00 54.00 173 LEU A N 1
ATOM 1414 C CA . LEU A 1 173 ? -44.715 -0.497 19.632 1.00 54.00 173 LEU A CA 1
ATOM 1415 C C . LEU A 1 173 ? -44.794 -0.095 21.099 1.00 54.00 173 LEU A C 1
ATOM 1417 O O . LEU A 1 173 ? -43.835 -0.265 21.850 1.00 54.00 173 LEU A O 1
ATOM 1421 N N . GLU A 1 174 ? -45.909 0.540 21.476 1.00 44.34 174 GLU A N 1
ATOM 1422 C CA . GLU A 1 174 ? -46.285 0.661 22.877 1.00 44.34 174 GLU A CA 1
ATOM 1423 C C . GLU A 1 174 ? -46.073 -0.730 23.481 1.00 44.34 174 GLU A C 1
ATOM 1425 O O . GLU A 1 174 ? -46.597 -1.709 22.930 1.00 44.34 174 GLU A O 1
ATOM 1430 N N . PRO A 1 175 ? -45.274 -0.869 24.554 1.00 46.25 175 PRO A N 1
ATOM 1431 C CA . PRO A 1 175 ? -45.252 -2.111 25.290 1.00 46.25 175 PRO A CA 1
ATOM 1432 C C . PRO A 1 175 ? -46.709 -2.387 25.640 1.00 46.25 175 PRO A C 1
ATOM 1434 O O . PRO A 1 175 ? -47.317 -1.618 26.384 1.00 46.25 175 PRO A O 1
ATOM 1437 N N . GLN A 1 176 ? -47.293 -3.435 25.058 1.00 44.25 176 GLN A N 1
ATOM 1438 C CA . GLN A 1 176 ? -48.538 -4.001 25.547 1.00 44.25 176 GLN A CA 1
ATOM 1439 C C . GLN A 1 176 ? -48.206 -4.431 26.968 1.00 44.25 176 GLN A C 1
ATOM 1441 O O . GLN A 1 176 ? -47.660 -5.508 27.197 1.00 44.25 176 GLN A O 1
ATOM 1446 N N . ILE A 1 177 ? -48.420 -3.520 27.917 1.00 41.59 177 ILE A N 1
ATOM 1447 C CA . ILE A 1 177 ? -48.471 -3.818 29.331 1.00 41.59 177 ILE A CA 1
ATOM 1448 C C . ILE A 1 177 ? -49.505 -4.926 29.374 1.00 41.59 177 ILE A C 1
ATOM 1450 O O . ILE A 1 177 ? -50.679 -4.687 29.083 1.00 41.59 177 ILE A O 1
ATOM 1454 N N . TRP A 1 178 ? -49.056 -6.149 29.640 1.00 45.16 178 TRP A N 1
ATOM 1455 C CA . TRP A 1 178 ? -49.950 -7.234 29.975 1.00 45.16 178 TRP A CA 1
ATOM 1456 C C . TRP A 1 178 ? -50.636 -6.757 31.246 1.00 45.16 178 TRP A C 1
ATOM 1458 O O . TRP A 1 178 ? -50.095 -6.875 32.342 1.00 45.16 178 TRP A O 1
ATOM 1468 N N . LYS A 1 179 ? -51.786 -6.100 31.082 1.00 40.88 179 LYS A N 1
ATOM 1469 C CA . LYS A 1 179 ? -52.731 -5.877 32.155 1.00 40.88 179 LYS A CA 1
ATOM 1470 C C . LYS A 1 179 ? -53.146 -7.280 32.556 1.00 40.88 179 LYS A C 1
ATOM 1472 O O . LYS A 1 179 ? -54.022 -7.873 31.936 1.00 40.88 179 LYS A O 1
ATOM 1477 N N . THR A 1 180 ? -52.457 -7.835 33.542 1.00 48.81 180 THR A N 1
ATOM 1478 C CA . THR A 1 180 ? -53.042 -8.838 34.415 1.00 48.81 180 THR A CA 1
ATOM 1479 C C . THR A 1 180 ? -54.280 -8.173 34.996 1.00 48.81 180 THR A C 1
ATOM 1481 O O . THR A 1 180 ? -54.169 -7.304 35.859 1.00 48.81 180 THR A O 1
ATOM 1484 N N . GLN A 1 181 ? -55.429 -8.460 34.382 1.00 41.09 181 GLN A N 1
ATOM 1485 C CA . GLN A 1 181 ? -56.725 -8.225 34.994 1.00 41.09 181 GLN A CA 1
ATOM 1486 C C . GLN A 1 181 ? -56.790 -9.066 36.268 1.00 41.09 181 GLN A C 1
ATOM 1488 O O . GLN A 1 181 ? -56.263 -10.182 36.291 1.00 41.09 181 GLN A O 1
ATOM 1493 N N . ASP A 1 182 ? -57.376 -8.450 37.289 1.00 39.34 182 ASP A N 1
ATOM 1494 C CA . ASP A 1 182 ? -57.649 -8.993 38.620 1.00 39.34 182 ASP A CA 1
ATOM 1495 C C . ASP A 1 182 ? -58.305 -10.385 38.605 1.00 39.34 182 ASP A C 1
ATOM 1497 O O . ASP A 1 182 ? -59.130 -10.654 37.696 1.00 39.34 182 ASP A O 1
#

Radius of gyration: 50.4 Å; Cα contacts (8 Å, |Δi|>4): 36; chains: 1; bounding box: 126×25×135 Å

Foldseek 3Di:
DDPDDDPVVVVVVVVVVVVVVVVVVVVVVVVVVVVVVVVVVVVVVVVVVVVVVVVVVVVVVVVVVVVVVVVVVVVVVVVVVVVVVVVVVVLVVVVVVVVVPDPDDPPVNVVVVLVVVCCVLQVVHDDPVSLVVNLVSQVVPDRQQDDDPPAGGSVRVSVVSVVVCVVVVVVPPPPPPPPPDD

Mean predicted aligned error: 18.66 Å

Organism: Phytophthora nicotianae (NCBI:txid4792)

Nearest PDB structures (foldseek):
  8czg-assembly4_D  TM=3.196E-01  e=3.593E+00  Homo sapiens
  2yv6-assembly1_A  TM=2.458E-01  e=4.126E+00  Homo sapiens